Protein AF-A0A9W6N9P8-F1 (afdb_monomer_lite)

pLDDT: mean 76.77, std 20.24, range [24.56, 98.06]

Radius of gyration: 25.12 Å; chains: 1; bounding box: 72×53×69 Å

Structure (mmCIF, N/CA/C/O backbone):
data_AF-A0A9W6N9P8-F1
#
_entry.id   AF-A0A9W6N9P8-F1
#
loop_
_atom_site.group_PDB
_atom_site.id
_atom_site.type_symbol
_atom_site.label_atom_id
_atom_site.label_alt_id
_atom_site.label_comp_id
_atom_site.label_asym_id
_atom_site.label_entity_id
_atom_site.label_seq_id
_atom_site.pdbx_PDB_ins_code
_atom_site.Cartn_x
_atom_site.Cartn_y
_atom_site.Cartn_z
_atom_site.occupancy
_atom_site.B_iso_or_equiv
_atom_site.auth_seq_id
_atom_site.auth_comp_id
_atom_site.auth_asym_id
_atom_site.auth_atom_id
_atom_site.pdbx_PDB_model_num
ATOM 1 N N . MET A 1 1 ? 25.007 38.054 15.911 1.00 37.12 1 MET A N 1
ATOM 2 C CA . MET A 1 1 ? 24.023 37.048 15.449 1.00 37.12 1 MET A CA 1
ATOM 3 C C . MET A 1 1 ? 24.145 35.818 16.334 1.00 37.12 1 MET A C 1
ATOM 5 O O . MET A 1 1 ? 25.226 35.248 16.412 1.00 37.12 1 MET A O 1
ATOM 9 N N . ALA A 1 2 ? 23.094 35.474 17.078 1.00 28.28 2 ALA A N 1
ATOM 10 C CA . ALA A 1 2 ? 23.118 34.361 18.023 1.00 28.28 2 ALA A CA 1
ATOM 11 C C . ALA A 1 2 ? 23.222 33.021 17.275 1.00 28.28 2 ALA A C 1
ATOM 13 O O . ALA A 1 2 ? 22.352 32.692 16.468 1.00 28.28 2 ALA A O 1
ATOM 14 N N . LYS A 1 3 ? 24.282 32.248 17.550 1.00 31.19 3 LYS A N 1
ATOM 15 C CA . LYS A 1 3 ? 24.390 30.841 17.150 1.00 31.19 3 LYS A CA 1
ATOM 16 C C . LYS A 1 3 ? 23.271 30.077 17.853 1.00 31.19 3 LYS A C 1
ATOM 18 O O . LYS A 1 3 ? 23.340 29.831 19.053 1.00 31.19 3 LYS A O 1
ATOM 23 N N . ARG A 1 4 ? 22.213 29.750 17.116 1.00 29.80 4 ARG A N 1
ATOM 24 C CA . ARG A 1 4 ? 21.142 28.880 17.598 1.00 29.80 4 ARG A CA 1
ATOM 25 C C . ARG A 1 4 ? 21.715 27.463 17.635 1.00 29.80 4 ARG A C 1
ATOM 27 O O . ARG A 1 4 ? 21.816 26.816 16.600 1.00 29.80 4 ARG A O 1
ATOM 34 N N . THR A 1 5 ? 22.164 27.022 18.804 1.00 36.88 5 THR A N 1
ATOM 35 C CA . THR A 1 5 ? 22.543 25.632 19.067 1.00 36.88 5 THR A CA 1
ATOM 36 C C . THR A 1 5 ? 21.324 24.758 18.785 1.00 36.88 5 THR A C 1
ATOM 38 O O . THR A 1 5 ? 20.336 24.809 19.519 1.00 36.88 5 THR A O 1
ATOM 41 N N . GLN A 1 6 ? 21.351 24.017 17.678 1.00 37.22 6 GLN A N 1
ATOM 42 C CA . GLN A 1 6 ? 20.335 23.016 17.384 1.00 37.22 6 GLN A CA 1
ATOM 43 C C . GLN A 1 6 ? 20.529 21.875 18.392 1.00 37.22 6 GLN A C 1
ATOM 45 O O . GLN A 1 6 ? 21.579 21.240 18.446 1.00 37.22 6 GLN A O 1
ATOM 50 N N . ARG A 1 7 ? 19.562 21.726 19.301 1.00 42.34 7 ARG A N 1
ATOM 51 C CA . ARG A 1 7 ? 19.473 20.595 20.227 1.00 42.34 7 ARG A CA 1
ATOM 52 C C . ARG A 1 7 ? 18.593 19.552 19.548 1.00 42.34 7 ARG A C 1
ATOM 54 O O . ARG A 1 7 ? 17.512 19.911 19.081 1.00 42.34 7 ARG A O 1
ATOM 61 N N . GLY A 1 8 ? 19.034 18.292 19.551 1.00 45.84 8 GLY A N 1
ATOM 62 C CA . GLY A 1 8 ? 18.206 17.148 19.163 1.00 45.84 8 GLY A CA 1
ATOM 63 C C . GLY A 1 8 ? 16.866 17.110 19.921 1.00 45.84 8 GLY A C 1
ATOM 64 O O . GLY A 1 8 ? 16.648 17.911 20.841 1.00 45.84 8 GLY A O 1
ATOM 65 N N . PRO A 1 9 ? 15.935 16.210 19.545 1.00 50.03 9 PRO A N 1
ATOM 66 C CA . PRO A 1 9 ? 14.624 16.142 20.182 1.00 50.03 9 PRO A CA 1
ATOM 67 C C . PRO A 1 9 ? 14.783 16.082 21.702 1.00 50.03 9 PRO A C 1
ATOM 69 O O . PRO A 1 9 ? 15.556 15.281 22.221 1.00 50.03 9 PRO A O 1
ATOM 72 N N . HIS A 1 10 ? 14.056 16.951 22.412 1.00 58.38 10 HIS A N 1
ATOM 73 C CA . HIS A 1 10 ? 14.062 16.972 23.873 1.00 58.38 10 HIS A CA 1
ATOM 74 C C . HIS A 1 10 ? 13.820 15.540 24.395 1.00 58.38 10 HIS A C 1
ATOM 76 O O . HIS A 1 10 ? 12.934 14.878 23.847 1.00 58.38 10 HIS A O 1
ATOM 82 N N . PRO A 1 11 ? 14.516 15.054 25.440 1.00 61.84 11 PRO A N 1
ATOM 83 C CA . PRO A 1 11 ? 14.441 13.652 25.875 1.00 61.84 11 PRO A CA 1
ATOM 84 C C . PRO A 1 11 ? 13.004 13.130 26.049 1.00 61.84 11 PRO A C 1
ATOM 86 O O . PRO A 1 11 ? 12.669 12.036 25.607 1.00 61.84 11 PRO A O 1
ATOM 89 N N . GLY A 1 12 ? 12.097 13.965 26.573 1.00 68.44 12 GLY A N 1
ATOM 90 C CA . GLY A 1 12 ? 10.663 13.644 26.660 1.00 68.44 12 GLY A CA 1
ATOM 91 C C . GLY A 1 12 ? 9.945 13.444 25.310 1.00 68.44 12 GLY A C 1
ATOM 92 O O . GLY A 1 12 ? 9.063 12.598 25.203 1.00 68.44 12 GLY A O 1
ATOM 93 N N . GLN A 1 13 ? 10.326 14.175 24.257 1.00 67.19 13 GLN A N 1
ATOM 94 C CA . GLN A 1 13 ? 9.804 13.966 22.899 1.00 67.19 13 GLN A CA 1
ATOM 95 C C . GLN A 1 13 ? 10.379 12.699 22.253 1.00 67.19 13 GLN A C 1
ATOM 97 O O . GLN A 1 13 ? 9.660 12.018 21.520 1.00 67.19 13 GLN A O 1
ATOM 102 N N . ALA A 1 14 ? 11.649 12.379 22.524 1.00 67.81 14 ALA A N 1
ATOM 103 C CA . ALA A 1 14 ? 12.277 11.139 22.070 1.00 67.81 14 ALA A CA 1
ATOM 104 C C . ALA A 1 14 ? 11.636 9.912 22.744 1.00 67.81 14 ALA A C 1
ATOM 106 O O . ALA A 1 14 ? 11.284 8.957 22.058 1.00 67.81 14 ALA A O 1
ATOM 107 N N . ALA A 1 15 ? 11.365 9.977 24.050 1.00 72.56 15 ALA A N 1
ATOM 108 C CA . ALA A 1 15 ? 10.669 8.922 24.790 1.00 72.56 15 ALA A CA 1
ATOM 109 C C . ALA A 1 15 ? 9.228 8.696 24.298 1.00 72.56 15 ALA A C 1
ATOM 111 O O . ALA A 1 15 ? 8.788 7.556 24.138 1.00 72.56 15 ALA A O 1
ATOM 112 N N . GLU A 1 16 ? 8.487 9.768 24.006 1.00 77.25 16 GLU A N 1
ATOM 113 C CA . GLU A 1 16 ? 7.141 9.651 23.430 1.00 77.25 16 GLU A CA 1
ATOM 114 C C . GLU A 1 16 ? 7.173 9.039 22.024 1.00 77.25 16 GLU A C 1
ATOM 116 O O . GLU A 1 16 ? 6.390 8.144 21.706 1.00 77.25 16 GLU A O 1
ATOM 121 N N . MET A 1 17 ? 8.127 9.457 21.189 1.00 73.25 17 MET A N 1
ATOM 122 C CA . MET A 1 17 ? 8.351 8.827 19.889 1.00 73.25 17 MET A CA 1
ATOM 123 C C . MET A 1 17 ? 8.646 7.336 20.029 1.00 73.25 17 MET A C 1
ATOM 125 O O . MET A 1 17 ? 8.088 6.528 19.294 1.00 73.25 17 MET A O 1
ATOM 129 N N . GLN A 1 18 ? 9.521 6.976 20.963 1.00 81.25 18 GLN A N 1
ATOM 130 C CA . GLN A 1 18 ? 9.949 5.601 21.164 1.00 81.25 18 GLN A CA 1
ATOM 131 C C . GLN A 1 18 ? 8.769 4.712 21.554 1.00 81.25 18 GLN A C 1
ATOM 133 O O . GLN A 1 18 ? 8.604 3.615 21.021 1.00 81.25 18 GLN A O 1
ATOM 138 N N . ARG A 1 19 ? 7.882 5.219 22.415 1.00 82.75 19 ARG A N 1
ATOM 139 C CA . ARG A 1 19 ? 6.628 4.545 22.761 1.00 82.75 19 ARG A CA 1
ATOM 140 C C . ARG A 1 19 ? 5.775 4.271 21.522 1.00 82.75 19 ARG A C 1
ATOM 142 O O . ARG A 1 19 ? 5.376 3.126 21.315 1.00 82.75 19 ARG A O 1
ATOM 149 N N . GLN A 1 20 ? 5.571 5.286 20.679 1.00 77.25 20 GLN A N 1
ATOM 150 C CA . GLN A 1 20 ? 4.811 5.164 19.429 1.00 77.25 20 GLN A CA 1
ATOM 151 C C . GLN A 1 20 ? 5.457 4.164 18.460 1.00 77.25 20 GLN A C 1
ATOM 153 O O . GLN A 1 20 ? 4.761 3.337 17.875 1.00 77.25 20 GLN A O 1
ATOM 158 N N . VAL A 1 21 ? 6.788 4.189 18.321 1.00 77.62 21 VAL A N 1
ATOM 159 C CA . VAL A 1 21 ? 7.546 3.244 17.484 1.00 77.62 21 VAL A CA 1
ATOM 160 C C . VAL A 1 21 ? 7.371 1.811 17.982 1.00 77.62 21 VAL A C 1
ATOM 162 O O . VAL A 1 21 ? 7.040 0.931 17.190 1.00 77.62 21 VAL A O 1
ATOM 165 N N . ARG A 1 22 ? 7.520 1.565 19.288 1.00 85.62 22 ARG A N 1
ATOM 166 C CA . ARG A 1 22 ? 7.375 0.227 19.887 1.00 85.62 22 ARG A CA 1
ATOM 167 C C . ARG A 1 22 ? 5.949 -0.311 19.797 1.00 85.62 22 ARG A C 1
ATOM 169 O O . ARG A 1 22 ? 5.757 -1.506 19.575 1.00 85.62 22 ARG A O 1
ATOM 176 N N . GLU A 1 23 ? 4.948 0.539 19.993 1.00 82.88 23 GLU A N 1
ATOM 177 C CA . GLU A 1 23 ? 3.535 0.167 19.859 1.00 82.88 23 GLU A CA 1
ATOM 178 C C . GLU A 1 23 ? 3.172 -0.149 18.406 1.00 82.88 23 GLU A C 1
ATOM 180 O O . GLU A 1 23 ? 2.572 -1.188 18.111 1.00 82.88 23 GLU A O 1
ATOM 185 N N . PHE A 1 24 ? 3.614 0.695 17.476 1.00 79.50 24 PHE A N 1
ATOM 186 C CA . PHE A 1 24 ? 3.395 0.453 16.061 1.00 79.50 24 PHE A CA 1
ATOM 187 C C . PHE A 1 24 ? 4.127 -0.805 15.589 1.00 79.50 24 PHE A C 1
ATOM 189 O O . PHE A 1 24 ? 3.543 -1.624 14.888 1.00 79.50 24 PHE A O 1
ATOM 196 N N . ARG A 1 25 ? 5.360 -1.036 16.050 1.00 84.19 25 ARG A N 1
ATOM 197 C CA . ARG A 1 25 ? 6.105 -2.267 15.766 1.00 84.19 25 ARG A CA 1
ATOM 198 C C . ARG A 1 25 ? 5.368 -3.512 16.260 1.00 84.19 25 ARG A C 1
ATOM 200 O O . ARG A 1 25 ? 5.282 -4.485 15.520 1.00 84.19 25 ARG A O 1
ATOM 207 N N . ARG A 1 26 ? 4.774 -3.480 17.461 1.00 84.31 26 ARG A N 1
ATOM 208 C CA . ARG A 1 26 ? 3.906 -4.572 17.942 1.00 84.31 26 ARG A CA 1
ATOM 209 C C . ARG A 1 26 ? 2.743 -4.835 16.982 1.00 84.31 26 ARG A C 1
ATOM 211 O O . ARG A 1 26 ? 2.481 -5.992 16.666 1.00 84.31 26 ARG A O 1
ATOM 218 N N . SER A 1 27 ? 2.111 -3.778 16.472 1.00 80.94 27 SER A N 1
ATOM 219 C CA . SER A 1 27 ? 1.046 -3.893 15.462 1.00 80.94 27 SER A CA 1
ATOM 220 C C . SER A 1 27 ? 1.564 -4.504 14.154 1.00 80.94 27 SER A C 1
ATOM 222 O O . SER A 1 27 ? 0.934 -5.400 13.603 1.00 80.94 27 SER A O 1
ATOM 224 N N . VAL A 1 28 ? 2.748 -4.093 13.688 1.00 75.44 28 VAL A N 1
ATOM 225 C CA . VAL A 1 28 ? 3.386 -4.650 12.483 1.00 75.44 28 VAL A CA 1
ATOM 226 C C . VAL A 1 28 ? 3.693 -6.139 12.647 1.00 75.44 28 VAL A C 1
ATOM 228 O O . VAL A 1 28 ? 3.401 -6.907 11.733 1.00 75.44 28 VAL A O 1
ATOM 231 N N . CYS A 1 29 ? 4.207 -6.571 13.803 1.00 80.62 29 CYS A N 1
ATOM 232 C CA . CYS A 1 29 ? 4.428 -7.992 14.088 1.00 80.62 29 CYS A CA 1
ATOM 233 C C . CYS A 1 29 ? 3.115 -8.790 14.093 1.00 80.62 29 CYS A C 1
ATOM 235 O O . CYS A 1 29 ? 3.070 -9.900 13.569 1.00 80.62 29 CYS A O 1
ATOM 237 N N . GLN A 1 30 ? 2.035 -8.224 14.642 1.00 81.25 30 GLN A N 1
ATOM 238 C CA . GLN A 1 30 ? 0.710 -8.851 14.602 1.00 81.25 30 GLN A CA 1
ATOM 239 C C . GLN A 1 30 ? 0.177 -8.973 13.170 1.00 81.25 30 GLN A C 1
ATOM 241 O O . GLN A 1 30 ? -0.377 -10.011 12.821 1.00 81.25 30 GLN A O 1
ATOM 246 N N . TRP A 1 31 ? 0.368 -7.954 12.326 1.00 83.12 31 TRP A N 1
ATOM 247 C CA . TRP A 1 31 ? -0.008 -8.030 10.910 1.00 83.12 31 TRP A CA 1
ATOM 248 C C . TRP A 1 31 ? 0.826 -9.064 10.159 1.00 83.12 31 TRP A C 1
ATOM 250 O O . TRP A 1 31 ? 0.263 -9.845 9.401 1.00 83.12 31 TRP A O 1
ATOM 260 N N . ALA A 1 32 ? 2.139 -9.112 10.396 1.00 76.88 32 ALA A N 1
ATOM 261 C CA . ALA A 1 32 ? 3.024 -10.099 9.782 1.00 76.88 32 ALA A CA 1
ATOM 262 C C . ALA A 1 32 ? 2.586 -11.535 10.112 1.00 76.88 32 ALA A C 1
ATOM 264 O O . ALA A 1 32 ? 2.581 -12.388 9.232 1.00 76.88 32 ALA A O 1
ATOM 265 N N . ALA A 1 33 ? 2.148 -11.784 11.352 1.00 77.50 33 ALA A N 1
ATOM 266 C CA . ALA A 1 33 ? 1.657 -13.090 11.791 1.00 77.50 33 ALA A CA 1
ATOM 267 C C . ALA A 1 33 ? 0.332 -13.519 11.128 1.00 77.50 33 ALA A C 1
ATOM 269 O O . ALA A 1 33 ? 0.004 -14.702 11.128 1.00 77.50 33 ALA A O 1
ATOM 270 N N . GLN A 1 34 ? -0.436 -12.576 10.574 1.00 77.12 34 GLN A N 1
ATOM 271 C CA . GLN A 1 34 ? -1.722 -12.835 9.910 1.00 77.12 34 GLN A CA 1
ATOM 272 C C . GLN A 1 34 ? -1.590 -13.008 8.392 1.00 77.12 34 GLN A C 1
ATOM 274 O O . GLN A 1 34 ? -2.585 -13.251 7.710 1.00 77.12 34 GLN A O 1
ATOM 279 N N . VAL A 1 35 ? -0.383 -12.861 7.845 1.00 75.44 35 VAL A N 1
ATOM 280 C CA . VAL A 1 35 ? -0.132 -12.862 6.406 1.00 75.44 35 VAL A CA 1
ATOM 281 C C . VAL A 1 35 ? 0.796 -14.031 6.049 1.00 75.44 35 VAL A C 1
ATOM 283 O O . VAL A 1 35 ? 1.798 -14.234 6.734 1.00 75.44 35 VAL A O 1
ATOM 286 N N . PRO A 1 36 ? 0.528 -14.793 4.970 1.00 75.06 36 PRO A N 1
ATOM 287 C CA . PRO A 1 36 ? 1.410 -15.881 4.563 1.00 75.06 36 PRO A CA 1
ATOM 288 C C . PRO A 1 36 ? 2.833 -15.392 4.255 1.00 75.06 36 PRO A C 1
ATOM 290 O O . PRO A 1 36 ? 3.027 -14.380 3.568 1.00 75.06 36 PRO A O 1
ATOM 293 N N . ILE A 1 37 ? 3.825 -16.141 4.742 1.00 73.38 37 ILE A N 1
ATOM 294 C CA . ILE A 1 37 ? 5.251 -15.861 4.533 1.00 73.38 37 ILE A CA 1
ATOM 295 C C . ILE A 1 37 ? 5.558 -15.825 3.031 1.00 73.38 37 ILE A C 1
ATOM 297 O O . ILE A 1 37 ? 5.073 -16.651 2.261 1.00 73.38 37 ILE A O 1
ATOM 301 N N . GLY A 1 38 ? 6.367 -14.850 2.613 1.00 67.06 38 GLY A N 1
ATOM 302 C CA . GLY A 1 38 ? 6.801 -14.689 1.220 1.00 67.06 38 GLY A CA 1
ATOM 303 C C . GLY A 1 38 ? 5.834 -13.911 0.321 1.00 67.06 38 GLY A C 1
ATOM 304 O O . GLY A 1 38 ? 6.177 -13.604 -0.819 1.00 67.06 38 GLY A O 1
ATOM 305 N N . THR A 1 39 ? 4.655 -13.529 0.816 1.00 72.88 39 THR A N 1
ATOM 306 C CA . THR A 1 39 ? 3.756 -12.620 0.088 1.00 72.88 39 THR A CA 1
ATOM 307 C C . THR A 1 39 ? 4.295 -11.185 0.065 1.00 72.88 39 THR A C 1
ATOM 309 O O . THR A 1 39 ? 5.075 -10.767 0.924 1.00 72.88 39 THR A O 1
ATOM 312 N N . THR A 1 40 ? 3.814 -10.374 -0.882 1.00 74.31 40 THR A N 1
ATOM 313 C CA . THR A 1 40 ? 4.133 -8.937 -0.966 1.00 74.31 40 THR A CA 1
ATOM 314 C C . THR A 1 40 ? 3.817 -8.191 0.333 1.00 74.31 40 THR A C 1
ATOM 316 O O . THR A 1 40 ? 4.559 -7.292 0.731 1.00 74.31 40 THR A O 1
ATOM 319 N N . ALA A 1 41 ? 2.728 -8.566 1.009 1.00 73.06 41 ALA A N 1
ATOM 320 C CA . ALA A 1 41 ? 2.341 -7.981 2.286 1.00 73.06 41 ALA A CA 1
ATOM 321 C C . ALA A 1 41 ? 3.301 -8.387 3.418 1.00 73.06 41 ALA A C 1
ATOM 323 O O . ALA A 1 41 ? 3.732 -7.509 4.164 1.00 73.06 41 ALA A O 1
ATOM 324 N N . TYR A 1 42 ? 3.716 -9.660 3.489 1.00 73.31 42 TYR A N 1
ATOM 325 C CA . TYR A 1 42 ? 4.705 -10.121 4.471 1.00 73.31 42 TYR A CA 1
ATOM 326 C C . TYR A 1 42 ? 6.046 -9.402 4.302 1.00 73.31 42 TYR A C 1
ATOM 328 O O . TYR A 1 42 ? 6.561 -8.832 5.261 1.00 73.31 42 TYR A O 1
ATOM 336 N N . LEU A 1 43 ? 6.564 -9.332 3.069 1.00 71.25 43 LEU A N 1
ATOM 337 C CA . LEU A 1 43 ? 7.783 -8.574 2.761 1.00 71.25 43 LEU A CA 1
ATOM 338 C C . LEU A 1 43 ? 7.643 -7.104 3.169 1.00 71.25 43 LEU A C 1
ATOM 340 O O . LEU A 1 43 ? 8.588 -6.492 3.650 1.00 71.25 43 LEU A O 1
ATOM 344 N N . GLY A 1 44 ? 6.452 -6.525 2.997 1.00 71.19 44 GLY A N 1
ATOM 345 C CA . GLY A 1 44 ? 6.189 -5.164 3.439 1.00 71.19 44 GLY A CA 1
ATOM 346 C C . GLY A 1 44 ? 6.291 -4.982 4.953 1.00 71.19 44 GLY A C 1
ATOM 347 O O . GLY A 1 44 ? 6.893 -4.015 5.422 1.00 71.19 44 GLY A O 1
ATOM 348 N N . CYS A 1 45 ? 5.716 -5.913 5.713 1.00 75.94 45 CYS A N 1
ATOM 349 C CA . CYS A 1 45 ? 5.795 -5.921 7.169 1.00 75.94 45 CYS A CA 1
ATOM 350 C C . CYS A 1 45 ? 7.226 -6.135 7.672 1.00 75.94 45 CYS A C 1
ATOM 352 O O . CYS A 1 45 ? 7.630 -5.456 8.611 1.00 75.94 45 CYS A O 1
ATOM 354 N N . ASP A 1 46 ? 7.992 -7.026 7.047 1.00 72.44 46 ASP A N 1
ATOM 355 C CA . ASP A 1 46 ? 9.358 -7.348 7.466 1.00 72.44 46 ASP A CA 1
ATOM 356 C C . ASP A 1 46 ? 10.311 -6.151 7.305 1.00 72.44 46 ASP A C 1
ATOM 358 O O . ASP A 1 46 ? 10.955 -5.715 8.263 1.00 72.44 46 ASP A O 1
ATOM 362 N N . VAL A 1 47 ? 10.289 -5.512 6.130 1.00 69.56 47 VAL A N 1
ATOM 363 C CA . VAL A 1 47 ? 11.080 -4.299 5.850 1.00 69.56 47 VAL A CA 1
ATOM 364 C C . VAL A 1 47 ? 10.734 -3.171 6.816 1.00 69.56 47 VAL A C 1
ATOM 366 O O . VAL A 1 47 ? 11.614 -2.491 7.347 1.00 69.56 47 VAL A O 1
ATOM 369 N N . LEU A 1 48 ? 9.442 -2.979 7.083 1.00 75.44 48 LEU A N 1
ATOM 370 C CA . LEU A 1 48 ? 8.990 -1.974 8.033 1.00 75.44 48 LEU A CA 1
ATOM 371 C C . LEU A 1 48 ? 9.411 -2.307 9.469 1.00 75.44 48 LEU A C 1
ATOM 373 O O . LEU A 1 48 ? 9.823 -1.410 10.198 1.00 75.44 48 LEU A O 1
ATOM 377 N N . ASN A 1 49 ? 9.317 -3.570 9.887 1.00 78.75 49 ASN A N 1
ATOM 378 C CA . ASN A 1 49 ? 9.743 -4.004 11.215 1.00 78.75 49 ASN A CA 1
ATOM 379 C C . ASN A 1 49 ? 11.242 -3.747 11.423 1.00 78.75 49 ASN A C 1
ATOM 381 O O . ASN A 1 49 ? 11.626 -3.237 12.475 1.00 78.75 49 ASN A O 1
ATOM 385 N N . HIS A 1 50 ? 12.069 -4.008 10.409 1.00 68.31 50 HIS A N 1
ATOM 386 C CA . HIS A 1 50 ? 13.491 -3.676 10.441 1.00 68.31 50 HIS A CA 1
ATOM 387 C C . HIS A 1 50 ? 13.729 -2.159 10.556 1.00 68.31 50 HIS A C 1
ATOM 389 O O . HIS A 1 50 ? 14.495 -1.712 11.409 1.00 68.31 50 HIS A O 1
ATOM 395 N N . ALA A 1 51 ? 13.017 -1.338 9.776 1.00 68.81 51 ALA A N 1
ATOM 396 C CA . ALA A 1 51 ? 13.117 0.121 9.877 1.00 68.81 51 ALA A CA 1
ATOM 397 C C . ALA A 1 51 ? 12.702 0.652 11.266 1.00 68.81 51 ALA A C 1
ATOM 399 O O . ALA A 1 51 ? 13.341 1.554 11.807 1.00 68.81 51 ALA A O 1
ATOM 400 N N . LEU A 1 52 ? 11.654 0.079 11.866 1.00 75.25 52 LEU A N 1
ATOM 401 C CA . LEU A 1 52 ? 11.189 0.444 13.208 1.00 75.25 52 LEU A CA 1
ATOM 402 C C . LEU A 1 52 ? 12.164 0.009 14.306 1.00 75.25 52 LEU A C 1
ATOM 404 O O . LEU A 1 52 ? 12.309 0.722 15.294 1.00 75.25 52 LEU A O 1
ATOM 408 N N . LEU A 1 53 ? 12.829 -1.137 14.140 1.00 75.81 53 LEU A N 1
ATOM 409 C CA . LEU A 1 53 ? 13.892 -1.604 15.032 1.00 75.81 53 LEU A CA 1
ATOM 410 C C . LEU A 1 53 ? 15.062 -0.622 15.080 1.00 75.81 53 LEU A C 1
ATOM 412 O O . LEU A 1 53 ? 15.463 -0.206 16.164 1.00 75.81 53 LEU A O 1
ATOM 416 N N . LEU A 1 54 ? 15.550 -0.207 13.909 1.00 67.50 54 LEU A N 1
ATOM 417 C CA . LEU A 1 54 ? 16.616 0.789 13.805 1.00 67.50 54 LEU A CA 1
ATOM 418 C C . LEU A 1 54 ? 16.199 2.107 14.466 1.00 67.50 54 LEU A C 1
ATOM 420 O O . LEU A 1 54 ? 16.946 2.667 15.264 1.00 67.50 54 LEU A O 1
ATOM 424 N N . MET A 1 55 ? 14.970 2.561 14.212 1.00 71.31 55 MET A N 1
ATOM 425 C CA . MET A 1 55 ? 14.451 3.783 14.824 1.00 71.31 55 MET A CA 1
ATOM 426 C C . MET A 1 55 ? 14.356 3.681 16.357 1.00 71.31 55 MET A C 1
ATOM 428 O O . MET A 1 55 ? 14.673 4.642 17.054 1.00 71.31 55 MET A O 1
ATOM 432 N N . ASP A 1 56 ? 13.944 2.533 16.905 1.00 76.88 56 ASP A N 1
ATOM 433 C CA . ASP A 1 56 ? 13.885 2.300 18.356 1.00 76.88 56 ASP A CA 1
ATOM 434 C C . ASP A 1 56 ? 15.275 2.309 19.009 1.00 76.88 56 ASP A C 1
ATOM 436 O O . ASP A 1 56 ? 15.457 2.913 20.072 1.00 76.88 56 ASP A O 1
ATOM 440 N N . MET A 1 57 ? 16.266 1.692 18.356 1.00 71.12 57 MET A N 1
ATOM 441 C CA . MET A 1 57 ? 17.664 1.721 18.798 1.00 71.12 57 MET A CA 1
ATOM 442 C C . MET A 1 57 ? 18.205 3.151 18.834 1.00 71.12 57 MET A C 1
ATOM 444 O O . MET A 1 57 ? 18.770 3.580 19.838 1.00 71.12 57 MET A O 1
ATOM 448 N N . GLN A 1 58 ? 17.962 3.928 17.780 1.00 66.69 58 GLN A N 1
ATOM 449 C CA . GLN A 1 58 ? 18.429 5.310 17.705 1.00 66.69 58 GLN A CA 1
ATOM 450 C C . GLN A 1 58 ? 17.746 6.222 18.733 1.00 66.69 58 GLN A C 1
ATOM 452 O O . GLN A 1 58 ? 18.378 7.110 19.304 1.00 66.69 58 GLN A O 1
ATOM 457 N N . LEU A 1 59 ? 16.453 6.007 18.995 1.00 71.25 59 LEU A N 1
ATOM 458 C CA . LEU A 1 59 ? 15.740 6.732 20.046 1.00 71.25 59 LEU A CA 1
ATOM 459 C C . LEU A 1 59 ? 16.256 6.355 21.435 1.00 71.25 59 LEU A C 1
ATOM 461 O O . LEU A 1 59 ? 16.353 7.241 22.275 1.00 71.25 59 LEU A O 1
ATOM 465 N N . THR A 1 60 ? 16.640 5.093 21.655 1.00 76.50 60 THR A N 1
ATOM 466 C CA . THR A 1 60 ? 17.322 4.660 22.888 1.00 76.50 60 THR A CA 1
ATOM 467 C C . THR A 1 60 ? 18.613 5.454 23.081 1.00 76.50 60 THR A C 1
ATOM 469 O O . THR A 1 60 ? 18.753 6.148 24.082 1.00 76.50 60 THR A O 1
ATOM 472 N N . ALA A 1 61 ? 19.487 5.480 22.070 1.00 68.38 61 ALA A N 1
ATOM 473 C CA . ALA A 1 61 ? 20.740 6.236 22.127 1.00 68.38 61 ALA A CA 1
ATOM 474 C C . ALA A 1 61 ? 20.529 7.746 22.370 1.00 68.38 61 ALA A C 1
ATOM 476 O O . ALA A 1 61 ? 21.281 8.372 23.116 1.00 68.38 61 ALA A O 1
ATOM 477 N N . ALA A 1 62 ? 19.486 8.334 21.772 1.00 67.25 62 ALA A N 1
ATOM 478 C CA . ALA A 1 62 ? 19.141 9.743 21.959 1.00 67.25 62 ALA A CA 1
ATOM 479 C C . ALA A 1 62 ? 18.566 10.057 23.354 1.00 67.25 62 ALA A C 1
ATOM 481 O O . ALA A 1 62 ? 18.780 11.157 23.864 1.00 67.25 62 ALA A O 1
ATOM 482 N N . ILE A 1 63 ? 17.824 9.123 23.960 1.00 67.44 63 ILE A N 1
ATOM 483 C CA . ILE A 1 63 ? 17.287 9.249 25.325 1.00 67.44 63 ILE A CA 1
ATOM 484 C C . ILE A 1 63 ? 18.410 9.104 26.356 1.00 67.44 63 ILE A C 1
ATOM 486 O O . ILE A 1 63 ? 18.458 9.885 27.305 1.00 67.44 63 ILE A O 1
ATOM 490 N N . ASP A 1 64 ? 19.323 8.157 26.134 1.00 71.94 64 ASP A N 1
ATOM 491 C CA . ASP A 1 64 ? 20.403 7.817 27.066 1.00 71.94 64 ASP A CA 1
ATOM 492 C C . ASP A 1 64 ? 21.587 8.803 27.017 1.00 71.94 64 ASP A C 1
ATOM 494 O O . ASP A 1 64 ? 22.502 8.704 27.830 1.00 71.94 64 ASP A O 1
ATOM 498 N N . ALA A 1 65 ? 21.562 9.780 26.098 1.00 58.34 65 ALA A N 1
ATOM 499 C CA . ALA A 1 65 ? 22.551 10.852 25.960 1.00 58.34 65 ALA A CA 1
ATOM 500 C C . ALA A 1 65 ? 24.012 10.365 26.039 1.00 58.34 65 ALA A C 1
ATOM 502 O O . ALA A 1 65 ? 24.826 10.929 26.770 1.00 58.34 65 ALA A O 1
ATOM 503 N N . VAL A 1 66 ? 24.368 9.339 25.261 1.00 44.88 66 VAL A N 1
ATOM 504 C CA . VAL A 1 66 ? 25.778 8.977 25.058 1.00 44.88 66 VAL A CA 1
ATOM 505 C C . VAL A 1 66 ? 26.411 10.026 24.128 1.00 44.88 66 VAL A C 1
ATOM 507 O O . VAL A 1 66 ? 25.959 10.166 22.988 1.00 44.88 66 VAL A O 1
ATOM 510 N N . PRO A 1 67 ? 27.429 10.795 24.561 1.00 37.38 67 PRO A N 1
ATOM 511 C CA . PRO A 1 67 ? 28.112 11.731 23.682 1.00 37.38 67 PRO A CA 1
ATOM 512 C C . PRO A 1 67 ? 29.010 10.936 22.730 1.00 37.38 67 PRO A C 1
ATOM 514 O O . PRO A 1 67 ? 30.014 10.370 23.150 1.00 37.38 67 PRO A O 1
ATOM 517 N N . TYR A 1 68 ? 28.658 10.881 21.446 1.00 36.16 68 TYR A N 1
ATOM 518 C CA . TYR A 1 68 ? 29.577 10.402 20.415 1.00 36.16 68 TYR A CA 1
ATOM 519 C C . TYR A 1 68 ? 30.287 11.613 19.797 1.00 36.16 68 TYR A C 1
ATOM 521 O O . TYR A 1 68 ? 29.721 12.340 18.979 1.00 36.16 68 TYR A O 1
ATOM 529 N N . GLU A 1 69 ? 31.520 11.871 20.234 1.00 30.97 69 GLU A N 1
ATOM 530 C CA . GLU A 1 69 ? 32.438 12.784 19.552 1.00 30.97 69 GLU A CA 1
ATOM 531 C C . GLU A 1 69 ? 32.841 12.162 18.210 1.00 30.97 69 GLU A C 1
ATOM 533 O O . GLU A 1 69 ? 33.590 11.191 18.171 1.00 30.97 69 GLU A O 1
ATOM 538 N N . CYS A 1 70 ? 32.378 12.727 17.094 1.00 31.41 70 CYS A N 1
ATOM 539 C CA . CYS A 1 70 ? 32.964 12.446 15.786 1.00 31.41 70 CYS A CA 1
ATOM 540 C C . CYS A 1 70 ? 33.569 13.737 15.231 1.00 31.41 70 CYS A C 1
ATOM 542 O O . CYS A 1 70 ? 32.910 14.543 14.574 1.00 31.41 70 CYS A O 1
ATOM 544 N N . GLN A 1 71 ? 34.856 13.934 15.521 1.00 30.81 71 GLN A N 1
ATOM 545 C CA . GLN A 1 71 ? 35.712 14.804 14.728 1.00 30.81 71 GLN A CA 1
ATOM 546 C C . GLN A 1 71 ? 35.906 14.165 13.350 1.00 30.81 71 GLN A C 1
ATOM 548 O O . GLN A 1 71 ? 36.657 13.207 13.191 1.00 30.81 71 GLN A O 1
ATOM 553 N N . THR A 1 72 ? 35.259 14.713 12.327 1.00 27.83 72 THR A N 1
ATOM 554 C CA . THR A 1 72 ? 35.878 14.852 11.002 1.00 27.83 72 THR A CA 1
ATOM 555 C C . THR A 1 72 ? 35.163 15.969 10.259 1.00 27.83 72 THR A C 1
ATOM 557 O O . THR A 1 72 ? 34.004 15.866 9.868 1.00 27.83 72 THR A O 1
ATOM 560 N N . ALA A 1 73 ? 35.861 17.095 10.147 1.00 29.27 73 ALA A N 1
ATOM 561 C CA . ALA A 1 73 ? 35.399 18.279 9.455 1.00 29.27 73 ALA A CA 1
ATOM 562 C C . ALA A 1 73 ? 35.313 18.016 7.945 1.00 29.27 73 ALA A C 1
ATOM 564 O O . ALA A 1 73 ? 36.318 17.714 7.307 1.00 29.27 73 ALA A O 1
ATOM 565 N N . LEU A 1 74 ? 34.131 18.219 7.366 1.00 26.95 74 LEU A N 1
ATOM 566 C CA . LEU A 1 74 ? 33.974 18.575 5.959 1.00 26.95 74 LEU A CA 1
ATOM 567 C C . LEU A 1 74 ? 33.241 19.917 5.917 1.00 26.95 74 LEU A C 1
ATOM 569 O O . LEU A 1 74 ? 32.035 20.007 6.135 1.00 26.95 74 LEU A O 1
ATOM 573 N N . ASN A 1 75 ? 34.029 20.973 5.708 1.00 31.39 75 ASN A N 1
ATOM 574 C CA . ASN A 1 75 ? 33.565 22.332 5.457 1.00 31.39 75 ASN A CA 1
ATOM 575 C C . ASN A 1 75 ? 32.719 22.357 4.178 1.00 31.39 75 ASN A C 1
ATOM 577 O O . ASN A 1 75 ? 33.274 22.331 3.082 1.00 31.39 75 ASN A O 1
ATOM 581 N N . ILE A 1 76 ? 31.396 22.459 4.308 1.00 30.17 76 ILE A N 1
ATOM 582 C CA . ILE A 1 76 ? 30.500 22.864 3.219 1.00 30.17 76 ILE A CA 1
ATOM 583 C C . ILE A 1 76 ? 29.519 23.887 3.800 1.00 30.17 76 ILE A C 1
ATOM 585 O O . ILE A 1 76 ? 28.810 23.613 4.766 1.00 30.17 76 ILE A O 1
ATOM 589 N N . GLY A 1 77 ? 29.562 25.107 3.263 1.00 24.56 77 GLY A N 1
ATOM 590 C CA . GLY A 1 77 ? 28.732 26.231 3.691 1.00 24.56 77 GLY A CA 1
ATOM 591 C C . GLY A 1 77 ? 27.250 26.072 3.334 1.00 24.56 77 GLY A C 1
ATOM 592 O O . GLY A 1 77 ? 26.927 25.436 2.338 1.00 24.56 77 GLY A O 1
ATOM 593 N N . SER A 1 78 ? 26.412 26.677 4.194 1.00 30.94 78 SER A N 1
ATOM 594 C CA . SER A 1 78 ? 25.018 27.169 4.047 1.00 30.94 78 SER A CA 1
ATOM 595 C C . SER A 1 78 ? 24.179 26.604 2.886 1.00 30.94 78 SER A C 1
ATOM 597 O O . SER A 1 78 ? 24.554 26.751 1.732 1.00 30.94 78 SER A O 1
ATOM 599 N N . ASP A 1 79 ? 22.972 26.065 3.070 1.00 31.09 79 ASP A N 1
ATOM 600 C CA . ASP A 1 79 ? 21.853 26.575 3.870 1.00 31.09 79 ASP A CA 1
ATOM 601 C C . ASP A 1 79 ? 20.763 25.482 4.004 1.00 31.09 79 ASP A C 1
ATOM 603 O O . ASP A 1 79 ? 20.665 24.590 3.161 1.00 31.09 79 ASP A O 1
ATOM 607 N N . SER A 1 80 ? 19.871 25.625 4.991 1.00 31.50 80 SER A N 1
ATOM 608 C CA . SER A 1 80 ? 18.621 24.857 5.204 1.00 31.50 80 SER A CA 1
ATOM 609 C C . SER A 1 80 ? 18.668 23.499 5.947 1.00 31.50 80 SER A C 1
ATOM 611 O O . SER A 1 80 ? 19.641 22.755 5.944 1.00 31.50 80 SER A O 1
ATOM 613 N N . LEU A 1 81 ? 17.545 23.214 6.623 1.00 31.44 81 LEU A N 1
ATOM 614 C CA . LEU A 1 81 ? 17.187 22.164 7.605 1.00 31.44 81 LEU A CA 1
ATOM 615 C C . LEU A 1 81 ? 17.456 20.683 7.229 1.00 31.44 81 LEU A C 1
ATOM 617 O O . LEU A 1 81 ? 16.933 19.781 7.881 1.00 31.44 81 LEU A O 1
ATOM 621 N N . LEU A 1 82 ? 18.245 20.408 6.194 1.00 33.19 82 LEU A N 1
ATOM 622 C CA . LEU A 1 82 ? 18.540 19.066 5.687 1.00 33.19 82 LEU A CA 1
ATOM 623 C C . LEU A 1 82 ? 19.775 18.414 6.344 1.00 33.19 82 LEU A C 1
ATOM 625 O O . LEU A 1 82 ? 19.918 17.195 6.269 1.00 33.19 82 LEU A O 1
ATOM 629 N N . MET A 1 83 ? 20.621 19.181 7.047 1.00 29.50 83 MET A N 1
ATOM 630 C CA . MET A 1 83 ? 21.860 18.651 7.643 1.00 29.50 83 MET A CA 1
ATOM 631 C C . MET A 1 83 ? 21.680 17.811 8.921 1.00 29.50 83 MET A C 1
ATOM 633 O O . MET A 1 83 ? 22.468 16.897 9.157 1.00 29.50 83 MET A O 1
ATOM 637 N N . GLU A 1 84 ? 20.651 18.056 9.742 1.00 37.50 84 GLU A N 1
ATOM 638 C CA . GLU A 1 84 ? 20.456 17.251 10.966 1.00 37.50 84 GLU A CA 1
ATOM 639 C C . GLU A 1 84 ? 20.033 15.814 10.655 1.00 37.50 84 GLU A C 1
ATOM 641 O O . GLU A 1 84 ? 20.369 14.900 11.398 1.00 37.50 84 GLU A O 1
ATOM 646 N N . LEU A 1 85 ? 19.354 15.592 9.527 1.00 37.16 85 LEU A N 1
ATOM 647 C CA . LEU A 1 85 ? 19.046 14.251 9.040 1.00 37.16 85 LEU A CA 1
ATOM 648 C C . LEU A 1 85 ? 20.250 13.608 8.350 1.00 37.16 85 LEU A C 1
ATOM 650 O O . LEU A 1 85 ? 20.408 12.401 8.463 1.00 37.16 85 LEU A O 1
ATOM 654 N N . SER A 1 86 ? 21.113 14.370 7.671 1.00 34.69 86 SER A N 1
ATOM 655 C CA . SER A 1 86 ? 22.236 13.803 6.913 1.00 34.69 86 SER A CA 1
ATOM 656 C C . SER A 1 86 ? 23.361 13.269 7.804 1.00 34.69 86 SER A C 1
ATOM 658 O O . SER A 1 86 ? 23.929 12.231 7.486 1.00 34.69 86 SER A O 1
ATOM 660 N N . VAL A 1 87 ? 23.651 13.911 8.943 1.00 36.72 87 VAL A N 1
ATOM 661 C CA . VAL A 1 87 ? 24.621 13.396 9.935 1.00 36.72 87 VAL A CA 1
ATOM 662 C C . VAL A 1 87 ? 24.057 12.170 10.668 1.00 36.72 87 VAL A C 1
ATOM 664 O O . VAL A 1 87 ? 24.767 11.191 10.888 1.00 36.72 87 VAL A O 1
ATOM 667 N N . TRP A 1 88 ? 22.749 12.168 10.945 1.00 35.75 88 TRP A N 1
ATOM 668 C CA . TRP A 1 88 ? 22.026 11.021 11.507 1.00 35.75 88 TRP A CA 1
ATOM 669 C C . TRP A 1 88 ? 21.925 9.841 10.518 1.00 35.75 88 TRP A C 1
ATOM 671 O O . TRP A 1 88 ? 21.965 8.685 10.924 1.00 35.75 88 TRP A O 1
ATOM 681 N N . LEU A 1 89 ? 21.855 10.125 9.211 1.00 36.28 89 LEU A N 1
ATOM 682 C CA . LEU A 1 89 ? 21.877 9.158 8.104 1.00 36.28 89 LEU A CA 1
ATOM 683 C C . LEU A 1 89 ? 23.289 8.648 7.770 1.00 36.28 89 LEU A C 1
ATOM 685 O O . LEU A 1 89 ? 23.424 7.521 7.303 1.00 36.28 89 LEU A O 1
ATOM 689 N N . ALA A 1 90 ? 24.342 9.438 8.001 1.00 32.22 90 ALA A N 1
ATOM 690 C CA . ALA A 1 90 ? 25.727 9.009 7.787 1.00 32.22 90 ALA A CA 1
ATOM 691 C C . ALA A 1 90 ? 26.154 7.930 8.801 1.00 32.22 90 ALA A C 1
ATOM 693 O O . ALA A 1 90 ? 26.843 6.979 8.433 1.00 32.22 90 ALA A O 1
ATOM 694 N N . LEU A 1 91 ? 25.659 8.008 10.042 1.00 32.47 91 LEU A N 1
ATOM 695 C CA . LEU A 1 91 ? 25.860 6.971 11.066 1.00 32.47 91 LEU A CA 1
ATOM 696 C C . LEU A 1 91 ? 25.195 5.631 10.696 1.00 32.47 91 LEU A C 1
ATOM 698 O O . LEU A 1 91 ? 25.755 4.573 10.978 1.00 32.47 91 LEU A O 1
ATOM 702 N N . VAL A 1 92 ? 24.081 5.658 9.951 1.00 39.06 92 VAL A N 1
ATOM 703 C CA . VAL A 1 92 ? 23.423 4.446 9.416 1.00 39.06 92 VAL A CA 1
ATOM 704 C C . VAL A 1 92 ? 24.339 3.661 8.464 1.00 39.06 92 VAL A C 1
ATOM 706 O O . VAL A 1 92 ? 24.214 2.444 8.343 1.00 39.06 92 VAL A O 1
ATOM 709 N N . HIS A 1 93 ? 25.281 4.329 7.792 1.00 35.97 93 HIS A N 1
ATOM 710 C CA . HIS A 1 93 ? 26.211 3.664 6.876 1.00 35.97 93 HIS A CA 1
ATOM 711 C C . HIS A 1 93 ? 27.358 2.946 7.600 1.00 35.97 93 HIS A C 1
ATOM 713 O O . HIS A 1 93 ? 27.864 1.949 7.090 1.00 35.97 93 HIS A O 1
ATOM 719 N N . VAL A 1 94 ? 27.756 3.424 8.784 1.00 35.44 94 VAL A N 1
ATOM 720 C CA . VAL A 1 94 ? 28.893 2.869 9.536 1.00 35.44 94 VAL A CA 1
ATOM 721 C C . VAL A 1 94 ? 28.468 1.661 10.382 1.00 35.44 94 VAL A C 1
ATOM 723 O O . VAL A 1 94 ? 29.196 0.672 10.431 1.00 35.44 94 VAL A O 1
ATOM 726 N N . GLU A 1 95 ? 27.266 1.663 10.968 1.00 35.34 95 GLU A N 1
ATOM 727 C CA . GLU A 1 95 ? 26.802 0.551 11.820 1.00 35.34 95 GLU A CA 1
ATOM 728 C C . GLU A 1 95 ? 26.235 -0.655 11.050 1.00 35.34 95 GLU A C 1
ATOM 730 O O . GLU A 1 95 ? 26.268 -1.775 11.564 1.00 35.34 95 GLU A O 1
ATOM 735 N N . ASN A 1 96 ? 25.821 -0.487 9.786 1.00 39.25 96 ASN A N 1
ATOM 736 C CA . ASN A 1 96 ? 25.486 -1.622 8.911 1.00 39.25 96 ASN A CA 1
ATOM 737 C C . ASN A 1 96 ? 26.678 -2.584 8.704 1.00 39.25 96 ASN A C 1
ATOM 739 O O . ASN A 1 96 ? 26.463 -3.760 8.421 1.00 39.25 96 ASN A O 1
ATOM 743 N N . ASN A 1 97 ? 27.920 -2.117 8.893 1.00 35.84 97 ASN A N 1
ATOM 744 C CA . ASN A 1 97 ? 29.118 -2.964 8.864 1.00 35.84 97 ASN A CA 1
ATOM 745 C C . ASN A 1 97 ? 29.394 -3.690 10.195 1.00 35.84 97 ASN A C 1
ATOM 747 O O . ASN A 1 97 ? 30.147 -4.660 10.199 1.00 35.84 97 ASN A O 1
ATOM 751 N N . ALA A 1 98 ? 28.805 -3.259 11.316 1.00 34.22 98 ALA A N 1
ATOM 752 C CA . ALA A 1 98 ? 29.124 -3.790 12.644 1.00 34.22 98 ALA A CA 1
ATOM 753 C C . ALA A 1 98 ? 28.202 -4.940 13.103 1.00 34.22 98 ALA A C 1
ATOM 755 O O . ALA A 1 98 ? 28.582 -5.698 13.992 1.00 34.22 98 ALA A O 1
ATOM 756 N N . MET A 1 99 ? 27.015 -5.112 12.499 1.00 34.81 99 MET A N 1
ATOM 757 C CA . MET A 1 99 ? 25.990 -6.065 12.975 1.00 34.81 99 MET A CA 1
ATOM 758 C C . MET A 1 99 ? 25.628 -7.220 12.021 1.00 34.81 99 MET A C 1
ATOM 760 O O . MET A 1 99 ? 24.659 -7.935 12.268 1.00 34.81 99 MET A O 1
ATOM 764 N N . GLY A 1 100 ? 26.405 -7.466 10.962 1.00 32.38 100 GLY A N 1
ATOM 765 C CA . GLY A 1 100 ? 26.392 -8.752 10.240 1.00 32.38 100 GLY A CA 1
ATOM 766 C C . GLY A 1 100 ? 25.087 -9.170 9.538 1.00 32.38 100 GLY A C 1
ATOM 767 O O . GLY A 1 100 ? 25.025 -10.277 9.008 1.00 32.38 100 GLY A O 1
ATOM 768 N N . GLN A 1 101 ? 24.056 -8.324 9.478 1.00 43.62 101 GLN A N 1
ATOM 769 C CA . GLN A 1 101 ? 22.851 -8.562 8.677 1.00 43.62 101 GLN A CA 1
ATOM 770 C C . GLN A 1 101 ? 22.831 -7.604 7.488 1.00 43.62 101 GLN A C 1
ATOM 772 O O . GLN A 1 101 ? 22.177 -6.564 7.500 1.00 43.62 101 GLN A O 1
ATOM 777 N N . HIS A 1 102 ? 23.568 -7.961 6.435 1.00 43.84 102 HIS A N 1
ATOM 778 C CA . HIS A 1 102 ? 23.403 -7.327 5.132 1.00 43.84 102 HIS A CA 1
ATOM 779 C C . HIS A 1 102 ? 22.032 -7.709 4.576 1.00 43.84 102 HIS A C 1
ATOM 781 O O . HIS A 1 102 ? 21.889 -8.761 3.956 1.00 43.84 102 HIS A O 1
ATOM 787 N N . LEU A 1 103 ? 21.033 -6.851 4.779 1.00 49.47 103 LEU A N 1
ATOM 788 C CA . LEU A 1 103 ? 19.771 -6.921 4.050 1.00 49.47 103 LEU A CA 1
ATOM 789 C C . LEU A 1 103 ? 20.103 -6.806 2.560 1.00 49.47 103 LEU A C 1
ATOM 791 O O . LEU A 1 103 ? 20.498 -5.739 2.074 1.00 49.47 103 LEU A O 1
ATOM 795 N N . ARG A 1 104 ? 20.046 -7.923 1.830 1.00 55.00 104 ARG A N 1
ATOM 796 C CA . ARG A 1 104 ? 20.430 -7.911 0.419 1.00 55.00 104 ARG A CA 1
ATOM 797 C C . ARG A 1 104 ? 19.334 -7.193 -0.347 1.00 55.00 104 ARG A C 1
ATOM 799 O O . ARG A 1 104 ? 18.160 -7.523 -0.221 1.00 55.00 104 ARG A O 1
ATOM 806 N N . VAL A 1 105 ? 19.699 -6.250 -1.214 1.00 57.91 105 VAL A N 1
ATOM 807 C CA . VAL A 1 105 ? 18.713 -5.532 -2.044 1.00 57.91 105 VAL A CA 1
ATOM 808 C C . VAL A 1 105 ? 17.850 -6.500 -2.870 1.00 57.91 105 VAL A C 1
ATOM 810 O O . VAL A 1 105 ? 16.686 -6.217 -3.130 1.00 57.91 105 VAL A O 1
ATOM 813 N N . SER A 1 106 ? 18.374 -7.681 -3.213 1.00 56.12 106 SER A N 1
ATOM 814 C CA . SER A 1 106 ? 17.619 -8.762 -3.856 1.00 56.12 106 SER A CA 1
ATOM 815 C C . SER A 1 106 ? 16.477 -9.332 -3.005 1.00 56.12 106 SER A C 1
ATOM 817 O O . SER A 1 106 ? 15.462 -9.722 -3.566 1.00 56.12 106 SER A O 1
ATOM 819 N N . GLU A 1 107 ? 16.611 -9.365 -1.678 1.00 56.66 107 GLU A N 1
ATOM 820 C CA . GLU A 1 107 ? 15.569 -9.832 -0.741 1.00 56.66 107 GLU A CA 1
ATOM 821 C C . GLU A 1 107 ? 14.451 -8.793 -0.582 1.00 56.66 107 GLU A C 1
ATOM 823 O O . GLU A 1 107 ? 13.316 -9.114 -0.239 1.00 56.66 107 GLU A O 1
ATOM 828 N N . LEU A 1 108 ? 14.755 -7.535 -0.904 1.00 66.25 108 LEU A N 1
ATOM 829 C CA . LEU A 1 108 ? 13.809 -6.429 -0.875 1.00 66.25 108 LEU A CA 1
ATOM 830 C C . LEU A 1 108 ? 12.986 -6.317 -2.149 1.00 66.25 108 LEU A C 1
ATOM 832 O O . LEU A 1 108 ? 12.035 -5.541 -2.168 1.00 66.25 108 LEU A O 1
ATOM 836 N N . VAL A 1 109 ? 13.321 -7.016 -3.227 1.00 74.81 109 VAL A N 1
ATOM 837 C CA . VAL A 1 109 ? 12.649 -6.819 -4.514 1.00 74.81 109 VAL A CA 1
ATOM 838 C C . VAL A 1 109 ? 11.395 -7.689 -4.572 1.00 74.81 109 VAL A C 1
ATOM 840 O O . VAL A 1 109 ? 11.486 -8.895 -4.352 1.00 74.81 109 VAL A O 1
ATOM 843 N N . PRO A 1 110 ? 10.210 -7.117 -4.865 1.00 74.94 110 PRO A N 1
ATOM 844 C CA . PRO A 1 110 ? 9.000 -7.915 -5.010 1.00 74.94 110 PRO A CA 1
ATOM 845 C C . PRO A 1 110 ? 9.162 -8.991 -6.088 1.00 74.94 110 PRO A C 1
ATOM 847 O O . PRO A 1 110 ? 9.810 -8.766 -7.115 1.00 74.94 110 PRO A O 1
ATOM 850 N N . GLY A 1 111 ? 8.517 -10.140 -5.879 1.00 78.56 111 GLY A N 1
ATOM 851 C CA . GLY A 1 111 ? 8.491 -11.219 -6.863 1.00 78.56 111 GLY A CA 1
ATOM 852 C C . GLY A 1 111 ? 8.066 -10.723 -8.250 1.00 78.56 111 GLY A C 1
ATOM 853 O O . GLY A 1 111 ? 7.221 -9.838 -8.389 1.00 78.56 111 GLY A O 1
ATOM 854 N N . GLY A 1 112 ? 8.680 -11.283 -9.294 1.00 86.25 112 GLY A N 1
ATOM 855 C CA . GLY A 1 112 ? 8.414 -10.893 -10.683 1.00 86.25 112 GLY A CA 1
ATOM 856 C C . GLY A 1 112 ? 9.316 -9.783 -11.234 1.00 86.25 112 GLY A C 1
ATOM 857 O O . GLY A 1 112 ? 9.191 -9.443 -12.414 1.00 86.25 112 GLY A O 1
ATOM 858 N N . PHE A 1 113 ? 10.251 -9.257 -10.437 1.00 90.38 113 PHE A N 1
ATOM 859 C CA . PHE A 1 113 ? 11.240 -8.270 -10.875 1.00 90.38 113 PHE A CA 1
ATOM 860 C C . PHE A 1 113 ? 12.679 -8.770 -10.735 1.00 90.38 113 PHE A C 1
ATOM 862 O O . PHE A 1 113 ? 12.995 -9.595 -9.884 1.00 90.38 113 PHE A O 1
ATOM 869 N N . ILE A 1 114 ? 13.554 -8.242 -11.589 1.00 89.12 114 ILE A N 1
ATOM 870 C CA . ILE A 1 114 ? 15.007 -8.404 -11.531 1.00 89.12 114 ILE A CA 1
ATOM 871 C C . ILE A 1 114 ? 15.615 -7.015 -11.357 1.00 89.12 114 ILE A C 1
ATOM 873 O O . ILE A 1 114 ? 15.186 -6.062 -12.015 1.00 89.12 114 ILE A O 1
ATOM 877 N N . VAL A 1 115 ? 16.606 -6.916 -10.473 1.00 89.81 115 VAL A N 1
ATOM 878 C CA . VAL A 1 115 ? 17.399 -5.702 -10.273 1.00 89.81 115 VAL A CA 1
ATOM 879 C C . VAL A 1 115 ? 18.423 -5.589 -11.391 1.00 89.81 115 VAL A C 1
ATOM 881 O O . VAL A 1 115 ? 19.248 -6.481 -11.563 1.00 89.81 115 VAL A O 1
ATOM 884 N N . ASP A 1 116 ? 18.364 -4.488 -12.133 1.00 87.69 116 ASP A N 1
ATOM 885 C CA . ASP A 1 116 ? 19.380 -4.150 -13.132 1.00 87.69 116 ASP A CA 1
ATOM 886 C C . ASP A 1 116 ? 20.509 -3.316 -12.505 1.00 87.69 116 ASP A C 1
ATOM 888 O O . ASP A 1 116 ? 21.673 -3.495 -12.842 1.00 87.69 116 ASP A O 1
ATOM 892 N N . GLU A 1 117 ? 20.164 -2.376 -11.620 1.00 86.25 117 GLU A N 1
ATOM 893 C CA . GLU A 1 117 ? 21.097 -1.393 -11.060 1.00 86.25 117 GLU A CA 1
ATOM 894 C C . GLU A 1 117 ? 20.565 -0.871 -9.721 1.00 86.25 117 GLU A C 1
ATOM 896 O O . GLU A 1 117 ? 19.358 -0.665 -9.558 1.00 86.25 117 GLU A O 1
ATOM 901 N N . VAL A 1 118 ? 21.473 -0.609 -8.784 1.00 86.06 118 VAL A N 1
ATOM 902 C CA . VAL A 1 118 ? 21.198 0.118 -7.542 1.00 86.06 118 VAL A CA 1
ATOM 903 C C . VAL A 1 118 ? 22.143 1.304 -7.495 1.00 86.06 118 VAL A C 1
ATOM 905 O O . VAL A 1 118 ? 23.347 1.139 -7.672 1.00 86.06 118 VAL A O 1
ATOM 908 N N . ALA A 1 119 ? 21.596 2.490 -7.263 1.00 82.19 119 ALA A N 1
ATOM 909 C CA . ALA A 1 119 ? 22.362 3.719 -7.183 1.00 82.19 119 ALA A CA 1
ATOM 910 C C . ALA A 1 119 ? 21.983 4.514 -5.937 1.00 82.19 119 ALA A C 1
ATOM 912 O O . ALA A 1 119 ? 20.808 4.624 -5.572 1.00 82.19 119 ALA A O 1
ATOM 913 N N . ASP A 1 120 ? 22.998 5.105 -5.325 1.00 78.00 120 ASP A N 1
ATOM 914 C CA . ASP A 1 120 ? 22.832 6.113 -4.296 1.00 78.00 120 ASP A CA 1
ATOM 915 C C . ASP A 1 120 ? 22.549 7.467 -4.968 1.00 78.00 120 ASP A C 1
ATOM 917 O O . ASP A 1 120 ? 23.300 7.897 -5.845 1.00 78.00 120 ASP A O 1
ATOM 921 N N . ALA A 1 121 ? 21.432 8.107 -4.624 1.00 77.38 121 ALA A N 1
ATOM 922 C CA . ALA A 1 121 ? 21.084 9.436 -5.101 1.00 77.38 121 ALA A CA 1
ATOM 923 C C . ALA A 1 121 ? 20.791 10.373 -3.923 1.00 77.38 121 ALA A C 1
ATOM 925 O O . ALA A 1 121 ? 20.391 9.952 -2.835 1.00 77.38 121 ALA A O 1
ATOM 926 N N . GLU A 1 122 ? 20.903 11.677 -4.173 1.00 75.94 122 GLU A N 1
ATOM 927 C CA . GLU A 1 122 ? 20.654 12.721 -3.169 1.00 75.94 122 GLU A CA 1
ATOM 928 C C . GLU A 1 122 ? 19.245 12.623 -2.552 1.00 75.94 122 GLU A C 1
ATOM 930 O O . GLU A 1 122 ? 19.049 12.829 -1.358 1.00 75.94 122 GLU A O 1
ATOM 935 N N . SER A 1 123 ? 18.256 12.212 -3.352 1.00 79.12 123 SER A N 1
ATOM 936 C CA . SER A 1 123 ? 16.858 12.048 -2.926 1.00 79.12 123 SER A CA 1
ATOM 937 C C . SER A 1 123 ? 16.520 10.676 -2.318 1.00 79.12 123 SER A C 1
ATOM 939 O O . SER A 1 123 ? 15.353 10.426 -1.994 1.00 79.12 123 SER A O 1
ATOM 941 N N . GLY A 1 124 ? 17.506 9.783 -2.172 1.00 82.69 124 GLY A N 1
ATOM 942 C CA . GLY A 1 124 ? 17.336 8.432 -1.636 1.00 82.69 124 GLY A CA 1
ATOM 943 C C . GLY A 1 124 ? 17.971 7.338 -2.498 1.00 82.69 124 GLY A C 1
ATOM 944 O O . GLY A 1 124 ? 18.730 7.597 -3.425 1.00 82.69 124 GLY A O 1
ATOM 945 N N . ILE A 1 125 ? 17.645 6.086 -2.193 1.00 85.44 125 ILE A N 1
ATOM 946 C CA . ILE A 1 125 ? 18.157 4.920 -2.917 1.00 85.44 125 ILE A CA 1
ATOM 947 C C . ILE A 1 125 ? 17.312 4.713 -4.175 1.00 85.44 125 ILE A C 1
ATOM 949 O O . ILE A 1 125 ? 16.085 4.602 -4.110 1.00 85.44 125 ILE A O 1
ATOM 953 N N . ARG A 1 126 ? 17.967 4.643 -5.333 1.00 88.88 126 ARG A N 1
ATOM 954 C CA . ARG A 1 126 ? 17.337 4.401 -6.633 1.00 88.88 126 ARG A CA 1
ATOM 955 C C . ARG A 1 126 ? 17.593 2.962 -7.059 1.00 88.88 126 ARG A C 1
ATOM 957 O O . ARG A 1 126 ? 18.742 2.551 -7.172 1.00 88.88 126 ARG A O 1
ATOM 964 N N . ILE A 1 127 ? 16.530 2.209 -7.330 1.00 89.62 127 ILE A N 1
ATOM 965 C CA . ILE A 1 127 ? 16.629 0.808 -7.761 1.00 89.62 127 ILE A CA 1
ATOM 966 C C . ILE A 1 127 ? 15.988 0.673 -9.139 1.00 89.62 127 ILE A C 1
ATOM 968 O O . ILE A 1 127 ? 14.782 0.862 -9.300 1.00 89.62 127 ILE A O 1
ATOM 972 N N . CYS A 1 128 ? 16.793 0.347 -10.145 1.00 91.69 128 CYS A N 1
ATOM 973 C CA . CYS A 1 128 ? 16.320 0.060 -11.491 1.00 91.69 128 CYS A CA 1
ATOM 974 C C . CYS A 1 128 ? 15.867 -1.397 -11.571 1.00 91.69 128 CYS A C 1
ATOM 976 O O . CYS A 1 128 ? 16.635 -2.319 -11.292 1.00 91.69 128 CYS A O 1
ATOM 978 N N . LEU A 1 129 ? 14.621 -1.597 -11.985 1.00 93.19 129 LEU A N 1
ATOM 979 C CA . LEU A 1 129 ? 13.984 -2.902 -12.073 1.00 93.19 129 LEU A CA 1
ATOM 980 C C . LEU A 1 129 ? 13.504 -3.175 -13.493 1.00 93.19 129 LEU A C 1
ATOM 982 O O . LEU A 1 129 ? 13.030 -2.279 -14.198 1.00 93.19 129 LEU A O 1
ATOM 986 N N . ARG A 1 130 ? 13.503 -4.447 -13.870 1.00 93.69 130 ARG A N 1
ATOM 987 C CA . ARG A 1 130 ? 12.777 -4.954 -15.038 1.00 93.69 130 ARG A CA 1
ATOM 988 C C . ARG A 1 130 ? 11.962 -6.178 -14.659 1.00 93.69 130 ARG A C 1
ATOM 990 O O . ARG A 1 130 ? 12.257 -6.839 -13.668 1.00 93.69 130 ARG A O 1
ATOM 997 N N . ALA A 1 131 ? 10.951 -6.497 -15.456 1.00 93.62 131 ALA A N 1
ATOM 998 C CA . ALA A 1 131 ? 10.208 -7.736 -15.276 1.00 93.62 131 ALA A CA 1
ATOM 999 C C . ALA A 1 131 ? 11.117 -8.958 -15.480 1.00 93.62 131 ALA A C 1
ATOM 1001 O O . ALA A 1 131 ? 11.968 -8.968 -16.379 1.00 93.62 131 ALA A O 1
ATOM 1002 N N . SER A 1 132 ? 10.912 -9.997 -14.671 1.00 91.75 132 SER A N 1
ATOM 1003 C CA . SER A 1 132 ? 11.577 -11.291 -14.847 1.00 91.75 132 SER A CA 1
ATOM 1004 C C . SER A 1 132 ? 10.994 -12.071 -16.027 1.00 91.75 132 SER A C 1
ATOM 1006 O O . SER A 1 132 ? 11.727 -12.690 -16.795 1.00 91.75 132 SER A O 1
ATOM 1008 N N . SER A 1 133 ? 9.674 -12.001 -16.208 1.00 93.25 133 SER A N 1
ATOM 1009 C CA . SER A 1 133 ? 8.970 -12.624 -17.328 1.00 93.25 133 SER A CA 1
ATOM 1010 C C . SER A 1 133 ? 9.331 -11.944 -18.647 1.00 93.25 133 SER A C 1
ATOM 1012 O O . SER A 1 133 ? 9.323 -10.723 -18.738 1.00 93.25 133 SER A O 1
ATOM 1014 N N . ALA A 1 134 ? 9.555 -12.705 -19.719 1.00 93.50 134 ALA A N 1
ATOM 1015 C CA . ALA A 1 134 ? 9.688 -12.146 -21.069 1.00 93.50 134 ALA A CA 1
ATOM 1016 C C . ALA A 1 134 ? 8.331 -11.807 -21.725 1.00 93.50 134 ALA A C 1
ATOM 1018 O O . ALA A 1 134 ? 8.299 -11.090 -22.723 1.00 93.50 134 ALA A O 1
ATOM 1019 N N . ARG A 1 135 ? 7.227 -12.295 -21.150 1.00 95.19 135 ARG A N 1
ATOM 1020 C CA . ARG A 1 135 ? 5.865 -12.260 -21.701 1.00 95.19 135 ARG A CA 1
ATOM 1021 C C . ARG A 1 135 ? 4.906 -11.434 -20.843 1.00 95.19 135 ARG A C 1
ATOM 1023 O O . ARG A 1 135 ? 5.108 -11.319 -19.633 1.00 95.19 135 ARG A O 1
ATOM 1030 N N . SER A 1 136 ? 3.833 -10.933 -21.451 1.00 94.94 136 SER A N 1
ATOM 1031 C CA . SER A 1 136 ? 2.706 -10.302 -20.751 1.00 94.94 136 SER A CA 1
ATOM 1032 C C . SER A 1 136 ? 1.383 -10.638 -21.449 1.00 94.94 136 SER A C 1
ATOM 1034 O O . SER A 1 136 ? 1.362 -10.867 -22.659 1.00 94.94 136 SER A O 1
ATOM 1036 N N . CYS A 1 137 ? 0.284 -10.690 -20.697 1.00 95.19 137 CYS A N 1
ATOM 1037 C CA . CYS A 1 137 ? -1.047 -10.988 -21.229 1.00 95.19 137 CYS A CA 1
ATOM 1038 C C . CYS A 1 137 ? -1.764 -9.697 -21.631 1.00 95.19 137 CYS A C 1
ATOM 1040 O O . CYS A 1 137 ? -1.774 -8.725 -20.872 1.00 95.19 137 CYS A O 1
ATOM 1042 N N . CYS A 1 138 ? -2.404 -9.688 -22.802 1.00 94.88 138 CYS A N 1
ATOM 1043 C CA . CYS A 1 138 ? -3.226 -8.559 -23.215 1.00 94.88 138 CYS A CA 1
ATOM 1044 C C . CYS A 1 138 ? -4.441 -8.431 -22.279 1.00 94.88 138 CYS A C 1
ATOM 1046 O O . CYS A 1 138 ? -5.224 -9.373 -22.184 1.00 94.88 138 CYS A O 1
ATOM 1048 N N . PRO A 1 139 ? -4.683 -7.269 -21.645 1.00 92.50 139 PRO A N 1
ATOM 1049 C CA . PRO A 1 139 ? -5.817 -7.097 -20.736 1.00 92.50 139 PRO A CA 1
ATOM 1050 C C . PRO A 1 139 ? -7.175 -7.072 -21.456 1.00 92.50 139 PRO A C 1
ATOM 1052 O O . PRO A 1 139 ? -8.206 -7.097 -20.799 1.00 92.50 139 PRO A O 1
ATOM 1055 N N . GLY A 1 140 ? -7.188 -6.963 -22.791 1.00 93.25 140 GLY A N 1
ATOM 1056 C CA . GLY A 1 140 ? -8.419 -6.961 -23.583 1.00 93.25 140 GLY A CA 1
ATOM 1057 C C . GLY A 1 140 ? -8.916 -8.363 -23.936 1.00 93.25 140 GLY A C 1
ATOM 1058 O O . GLY A 1 140 ? -10.093 -8.646 -23.774 1.00 93.25 140 GLY A O 1
ATOM 1059 N N . CYS A 1 141 ? -8.030 -9.231 -24.433 1.00 95.00 141 CYS A N 1
ATOM 1060 C CA . CYS A 1 141 ? -8.396 -10.565 -24.935 1.00 95.00 141 CYS A CA 1
ATOM 1061 C C . CYS A 1 141 ? -7.663 -11.725 -24.244 1.00 95.00 141 CYS A C 1
ATOM 1063 O O . CYS A 1 141 ? -7.843 -12.872 -24.635 1.00 95.00 141 CYS A O 1
ATOM 1065 N N . GLY A 1 142 ? -6.785 -11.451 -23.276 1.00 94.44 142 GLY A N 1
ATOM 1066 C CA . GLY A 1 142 ? -6.004 -12.464 -22.560 1.00 94.44 142 GLY A CA 1
ATOM 1067 C C . GLY A 1 142 ? -4.814 -13.045 -23.333 1.00 94.44 142 GLY A C 1
ATOM 1068 O O . GLY A 1 142 ? -3.972 -13.700 -22.724 1.00 94.44 142 GLY A O 1
ATOM 1069 N N . THR A 1 143 ? -4.689 -12.786 -24.641 1.00 95.75 143 THR A N 1
ATOM 1070 C CA . THR A 1 143 ? -3.602 -13.328 -25.473 1.00 95.75 143 THR A CA 1
ATOM 1071 C C . THR A 1 143 ? -2.231 -12.952 -24.912 1.00 95.75 143 THR A C 1
ATOM 1073 O O . THR A 1 143 ? -1.935 -11.776 -24.685 1.00 95.75 143 THR A O 1
ATOM 1076 N N . ILE A 1 144 ? -1.390 -13.962 -24.699 1.00 96.31 144 ILE A N 1
ATOM 1077 C CA . ILE A 1 144 ? -0.008 -13.795 -24.253 1.00 96.31 144 ILE A CA 1
ATOM 1078 C C . ILE A 1 144 ? 0.823 -13.282 -25.426 1.00 96.31 144 ILE A C 1
ATOM 1080 O O . ILE A 1 144 ? 0.768 -13.848 -26.512 1.00 96.31 144 ILE A O 1
ATOM 1084 N N . SER A 1 145 ? 1.626 -12.247 -25.191 1.00 96.50 145 SER A N 1
ATOM 1085 C CA . SER A 1 145 ? 2.569 -11.721 -26.176 1.00 96.50 145 SER A CA 1
ATOM 1086 C C . SER A 1 145 ? 3.978 -11.618 -25.603 1.00 96.50 145 SER A C 1
ATOM 1088 O O . SER A 1 145 ? 4.182 -11.299 -24.427 1.00 96.50 145 SER A O 1
ATOM 1090 N N . THR A 1 146 ? 4.959 -11.870 -26.465 1.00 96.44 146 THR A N 1
ATOM 1091 C CA . THR A 1 146 ? 6.391 -11.609 -26.250 1.00 96.44 146 THR A CA 1
ATOM 1092 C C . THR A 1 146 ? 6.906 -10.476 -27.143 1.00 96.44 146 THR A C 1
ATOM 1094 O O . THR A 1 146 ? 8.032 -10.008 -26.967 1.00 96.44 146 THR A O 1
ATOM 1097 N N . ARG A 1 147 ? 6.087 -9.991 -28.088 1.00 96.69 147 ARG A N 1
ATOM 1098 C CA . ARG A 1 147 ? 6.468 -8.974 -29.071 1.00 96.69 147 ARG A CA 1
ATOM 1099 C C . ARG A 1 147 ? 6.435 -7.581 -28.465 1.00 96.69 147 ARG A C 1
ATOM 1101 O O . ARG A 1 147 ? 5.381 -6.959 -28.343 1.00 96.69 147 ARG A O 1
ATOM 1108 N N . VAL A 1 148 ? 7.606 -7.065 -28.116 1.00 97.62 148 VAL A N 1
ATOM 1109 C CA . VAL A 1 148 ? 7.760 -5.718 -27.559 1.00 97.62 148 VAL A CA 1
ATOM 1110 C C . VAL A 1 148 ? 7.648 -4.667 -28.666 1.00 97.62 148 VAL A C 1
ATOM 1112 O O . VAL A 1 148 ? 8.421 -4.685 -29.615 1.00 97.62 148 VAL A O 1
ATOM 1115 N N . HIS A 1 149 ? 6.715 -3.730 -28.507 1.00 97.69 149 HIS A N 1
ATOM 1116 C CA . HIS A 1 149 ? 6.579 -2.532 -29.339 1.00 97.69 149 HIS A CA 1
ATOM 1117 C C . HIS A 1 149 ? 7.535 -1.423 -28.883 1.00 97.69 149 HIS A C 1
ATOM 1119 O O . HIS A 1 149 ? 8.270 -0.843 -29.672 1.00 97.69 149 HIS A O 1
ATOM 1125 N N . SER A 1 150 ? 7.525 -1.109 -27.584 1.00 97.81 150 SER A N 1
ATOM 1126 C CA . SER A 1 150 ? 8.338 -0.028 -27.019 1.00 97.81 150 SER A CA 1
ATOM 1127 C C . SER A 1 150 ? 8.663 -0.291 -25.551 1.00 97.81 150 SER A C 1
ATOM 1129 O O . SER A 1 150 ? 8.014 -1.104 -24.895 1.00 97.81 150 SER A O 1
ATOM 1131 N N . ARG A 1 151 ? 9.624 0.449 -24.997 1.00 97.25 151 ARG A N 1
ATOM 1132 C CA . ARG A 1 151 ? 9.941 0.453 -23.560 1.00 97.25 151 ARG A CA 1
ATOM 1133 C C . ARG A 1 151 ? 9.712 1.843 -22.980 1.00 97.25 151 ARG A C 1
ATOM 1135 O O . ARG A 1 151 ? 9.794 2.828 -23.707 1.00 97.25 151 ARG A O 1
ATOM 1142 N N . TYR A 1 152 ? 9.375 1.917 -21.701 1.00 95.62 152 TYR A N 1
ATOM 1143 C CA . TYR A 1 152 ? 9.222 3.171 -20.970 1.00 95.62 152 TYR A CA 1
ATOM 1144 C C . TYR A 1 152 ? 9.551 2.965 -19.492 1.00 95.62 152 TYR A C 1
ATOM 1146 O O . TYR A 1 152 ? 9.435 1.858 -18.968 1.00 95.62 152 TYR A O 1
ATOM 1154 N N . THR A 1 153 ? 9.944 4.036 -18.813 1.00 95.44 153 THR A N 1
ATOM 1155 C CA . THR A 1 153 ? 10.293 3.978 -17.391 1.00 95.44 153 THR A CA 1
ATOM 1156 C C . THR A 1 153 ? 9.133 4.477 -16.538 1.00 95.44 153 THR A C 1
ATOM 1158 O O . THR A 1 153 ? 8.524 5.503 -16.841 1.00 95.44 153 THR A O 1
ATOM 1161 N N . ARG A 1 154 ? 8.828 3.760 -15.454 1.00 94.81 154 ARG A N 1
ATOM 1162 C CA . ARG A 1 154 ? 7.910 4.197 -14.395 1.00 94.81 154 ARG A CA 1
ATOM 1163 C C . ARG A 1 154 ? 8.698 4.429 -13.118 1.00 94.81 154 ARG A C 1
ATOM 1165 O O . ARG A 1 154 ? 9.365 3.512 -12.654 1.00 94.81 154 ARG A O 1
ATOM 1172 N N . GLN A 1 155 ? 8.563 5.614 -12.534 1.00 93.12 155 GLN A N 1
ATOM 1173 C CA . GLN A 1 155 ? 9.051 5.877 -11.186 1.00 93.12 155 GLN A CA 1
ATOM 1174 C C . GLN A 1 155 ? 7.957 5.561 -10.171 1.00 93.12 155 GLN A C 1
ATOM 1176 O O . GLN A 1 155 ? 6.833 6.059 -10.286 1.00 93.12 155 GLN A O 1
ATOM 1181 N N . LEU A 1 156 ? 8.286 4.728 -9.191 1.00 93.44 156 LEU A N 1
ATOM 1182 C CA . LEU A 1 156 ? 7.398 4.326 -8.112 1.00 93.44 156 LEU A CA 1
ATOM 1183 C C . LEU A 1 156 ? 8.077 4.544 -6.768 1.00 93.44 156 LEU A C 1
ATOM 1185 O O . LEU A 1 156 ? 9.279 4.335 -6.630 1.00 93.44 156 LEU A O 1
ATOM 1189 N N . ALA A 1 157 ? 7.285 4.907 -5.770 1.00 91.56 157 ALA A N 1
ATOM 1190 C CA . ALA A 1 157 ? 7.733 4.881 -4.390 1.00 91.56 157 ALA A CA 1
ATOM 1191 C C . ALA A 1 157 ? 7.548 3.493 -3.771 1.00 91.56 157 ALA A C 1
ATOM 1193 O O . ALA A 1 157 ? 6.595 2.768 -4.089 1.00 91.56 157 ALA A O 1
ATOM 1194 N N . ASP A 1 158 ? 8.433 3.170 -2.839 1.00 90.25 158 ASP A N 1
ATOM 1195 C CA . ASP A 1 158 ? 8.374 1.947 -2.054 1.00 90.25 158 ASP A CA 1
ATOM 1196 C C . ASP A 1 158 ? 8.783 2.192 -0.594 1.00 90.25 158 ASP A C 1
ATOM 1198 O O . ASP A 1 158 ? 8.984 3.337 -0.180 1.00 90.25 158 ASP A O 1
ATOM 1202 N N . LEU A 1 159 ? 8.829 1.125 0.201 1.00 85.19 159 LEU A N 1
ATOM 1203 C CA . LEU A 1 159 ? 9.281 1.166 1.585 1.00 85.19 159 LEU A CA 1
ATOM 1204 C C . LEU A 1 159 ? 10.717 1.675 1.673 1.00 85.19 159 LEU A C 1
ATOM 1206 O O . LEU A 1 159 ? 11.561 1.342 0.843 1.00 85.19 159 LEU A O 1
ATOM 1210 N N . SER A 1 160 ? 10.967 2.491 2.692 1.00 81.25 160 SER A N 1
ATOM 1211 C CA . SER A 1 160 ? 12.294 3.011 2.974 1.00 81.25 160 SER A CA 1
ATOM 1212 C C . SER A 1 160 ? 13.250 1.884 3.348 1.00 81.25 160 SER A C 1
ATOM 1214 O O . SER A 1 160 ? 12.866 0.891 3.965 1.00 81.25 160 SER A O 1
ATOM 1216 N N . LEU A 1 161 ? 14.512 2.056 2.971 1.00 74.38 161 LEU A N 1
ATOM 1217 C CA . LEU A 1 161 ? 15.587 1.129 3.289 1.00 74.38 161 LEU A CA 1
ATOM 1218 C C . LEU A 1 161 ? 16.602 1.868 4.148 1.00 74.38 161 LEU A C 1
ATOM 1220 O O . LEU A 1 161 ? 17.100 2.917 3.742 1.00 74.38 161 LEU A O 1
ATOM 1224 N N . SER A 1 162 ? 16.861 1.346 5.347 1.00 69.56 162 SER A N 1
ATOM 1225 C CA . SER A 1 162 ? 17.805 1.936 6.307 1.00 69.56 162 SER A CA 1
ATOM 1226 C C . SER A 1 162 ? 17.551 3.438 6.525 1.00 69.56 162 SER A C 1
ATOM 1228 O O . SER A 1 162 ? 18.450 4.265 6.425 1.00 69.56 162 SER A O 1
ATOM 1230 N N . GLY A 1 163 ? 16.286 3.816 6.736 1.00 71.19 163 GLY A N 1
ATOM 1231 C CA . GLY A 1 163 ? 15.903 5.211 6.977 1.00 71.19 163 GLY A CA 1
ATOM 1232 C C . GLY A 1 163 ? 16.011 6.134 5.759 1.00 71.19 163 GLY A C 1
ATOM 1233 O O . GLY A 1 163 ? 15.902 7.345 5.919 1.00 71.19 163 GLY A O 1
ATOM 1234 N N . ARG A 1 164 ? 16.198 5.599 4.546 1.00 76.62 164 ARG A N 1
ATOM 1235 C CA . ARG A 1 164 ? 16.294 6.379 3.304 1.00 76.62 164 ARG A CA 1
ATOM 1236 C C . ARG A 1 164 ? 15.100 6.122 2.388 1.00 76.62 164 ARG A C 1
ATOM 1238 O O . ARG A 1 164 ? 14.670 4.973 2.271 1.00 76.62 164 ARG A O 1
ATOM 1245 N N . PRO A 1 165 ? 14.565 7.152 1.705 1.00 84.25 165 PRO A N 1
ATOM 1246 C CA . PRO A 1 165 ? 13.538 6.949 0.688 1.00 84.25 165 PRO A CA 1
ATOM 1247 C C . PRO A 1 165 ? 14.031 5.994 -0.404 1.00 84.25 165 PRO A C 1
ATOM 1249 O O . PRO A 1 165 ? 15.177 6.103 -0.841 1.00 84.25 165 PRO A O 1
ATOM 1252 N N . VAL A 1 166 ? 13.166 5.091 -0.865 1.00 85.50 166 VAL A N 1
ATOM 1253 C CA . VAL A 1 166 ? 13.454 4.200 -1.996 1.00 85.50 166 VAL A CA 1
ATOM 1254 C C . VAL A 1 166 ? 12.586 4.591 -3.187 1.00 85.50 166 VAL A C 1
ATOM 1256 O O . VAL A 1 166 ? 11.356 4.650 -3.093 1.00 85.50 166 VAL A O 1
ATOM 1259 N N . HIS A 1 167 ? 13.240 4.823 -4.324 1.00 88.94 167 HIS A N 1
ATOM 1260 C CA . HIS A 1 167 ? 12.607 5.100 -5.610 1.00 88.94 167 HIS A CA 1
ATOM 1261 C C . HIS A 1 167 ? 12.889 3.952 -6.573 1.00 88.94 167 HIS A C 1
ATOM 1263 O O . HIS A 1 167 ? 14.031 3.720 -6.975 1.00 88.94 167 HIS A O 1
ATOM 1269 N N . LEU A 1 168 ? 11.841 3.246 -6.981 1.00 92.00 168 LEU A N 1
ATOM 1270 C CA . LEU A 1 168 ? 11.940 2.188 -7.975 1.00 92.00 168 LEU A CA 1
ATOM 1271 C C . LEU A 1 168 ? 11.752 2.764 -9.376 1.00 92.00 168 LEU A C 1
ATOM 1273 O O . LEU A 1 168 ? 10.749 3.421 -9.658 1.00 92.00 168 LEU A O 1
ATOM 1277 N N . LEU A 1 169 ? 12.686 2.470 -10.273 1.00 94.06 169 LEU A N 1
ATOM 1278 C CA . LEU A 1 169 ? 12.596 2.781 -11.694 1.00 94.06 169 LEU A CA 1
ATOM 1279 C C . LEU A 1 169 ? 12.337 1.501 -12.480 1.00 94.06 169 LEU A C 1
ATOM 1281 O O . LEU A 1 169 ? 13.258 0.758 -12.806 1.00 94.06 169 LEU A O 1
ATOM 1285 N N . ILE A 1 170 ? 11.074 1.250 -12.811 1.00 95.12 170 ILE A N 1
ATOM 1286 C CA . ILE A 1 170 ? 10.684 0.064 -13.570 1.00 95.12 170 ILE A CA 1
ATOM 1287 C C . ILE A 1 170 ? 10.788 0.350 -15.064 1.00 95.12 170 ILE A C 1
ATOM 1289 O O . ILE A 1 170 ? 10.043 1.178 -15.595 1.00 95.12 170 ILE A O 1
ATOM 1293 N N . ARG A 1 171 ? 11.658 -0.387 -15.756 1.00 95.69 171 ARG A N 1
ATOM 1294 C CA . ARG A 1 171 ? 11.738 -0.461 -17.221 1.00 95.69 171 ARG A CA 1
ATOM 1295 C C . ARG A 1 171 ? 10.611 -1.351 -17.749 1.00 95.69 171 ARG A C 1
ATOM 1297 O O . ARG A 1 171 ? 10.806 -2.531 -18.035 1.00 95.69 171 ARG A O 1
ATOM 1304 N N . ALA A 1 172 ? 9.416 -0.780 -17.844 1.00 95.06 172 ALA A N 1
ATOM 1305 C CA . ALA A 1 172 ? 8.225 -1.457 -18.338 1.00 95.06 172 ALA A CA 1
ATOM 1306 C C . ALA A 1 172 ? 8.175 -1.471 -19.873 1.00 95.06 172 ALA A C 1
ATOM 1308 O O . ALA A 1 172 ? 8.774 -0.640 -20.565 1.00 95.06 172 ALA A O 1
ATOM 1309 N N . ARG A 1 173 ? 7.424 -2.419 -20.425 1.00 96.88 173 ARG A N 1
ATOM 1310 C CA . ARG A 1 173 ? 7.262 -2.601 -21.871 1.00 96.88 173 ARG A CA 1
ATOM 1311 C C . ARG A 1 173 ? 5.849 -2.259 -22.327 1.00 96.88 173 ARG A C 1
ATOM 1313 O O . ARG A 1 173 ? 4.892 -2.265 -21.559 1.00 96.88 173 ARG A O 1
ATOM 1320 N N . ARG A 1 174 ? 5.711 -1.967 -23.615 1.00 97.69 174 ARG A N 1
ATOM 1321 C CA . ARG A 1 174 ? 4.451 -2.080 -24.352 1.00 97.69 174 ARG A CA 1
ATOM 1322 C C . ARG A 1 174 ? 4.595 -3.232 -25.333 1.00 97.69 174 ARG A C 1
ATOM 1324 O O . ARG A 1 174 ? 5.629 -3.332 -25.989 1.00 97.69 174 ARG A O 1
ATOM 1331 N N . PHE A 1 175 ? 3.581 -4.074 -25.429 1.00 98.06 175 PHE A N 1
ATOM 1332 C CA . PHE A 1 175 ? 3.544 -5.253 -26.287 1.00 98.06 175 PHE A CA 1
ATOM 1333 C C . PHE A 1 175 ? 2.557 -5.057 -27.432 1.00 98.06 175 PHE A C 1
ATOM 1335 O O . PHE A 1 175 ? 1.546 -4.375 -27.261 1.00 98.06 175 PHE A O 1
ATOM 1342 N N . HIS A 1 176 ? 2.831 -5.684 -28.572 1.00 97.75 176 HIS A N 1
ATOM 1343 C CA . HIS A 1 176 ? 1.829 -5.909 -29.608 1.00 97.75 176 HIS A CA 1
ATOM 1344 C C . HIS A 1 176 ? 0.899 -7.044 -29.182 1.00 97.75 176 HIS A C 1
ATOM 1346 O O . HIS A 1 176 ? 1.364 -8.073 -28.698 1.00 97.75 176 HIS A O 1
ATOM 1352 N N . CYS A 1 177 ? -0.406 -6.868 -29.351 1.00 96.62 177 CYS A N 1
ATOM 1353 C CA . CYS A 1 177 ? -1.357 -7.957 -29.184 1.00 96.62 177 CYS A CA 1
ATOM 1354 C C . CYS A 1 177 ? -1.446 -8.763 -30.480 1.00 96.62 177 CYS A C 1
ATOM 1356 O O . CYS A 1 177 ? -1.763 -8.196 -31.523 1.00 96.62 177 CYS A O 1
ATOM 1358 N N . ASP A 1 178 ? -1.220 -10.072 -30.391 1.00 92.56 178 ASP A N 1
ATOM 1359 C CA . ASP A 1 178 ? -1.348 -10.998 -31.523 1.00 92.56 178 ASP A CA 1
ATOM 1360 C C . ASP A 1 178 ? -2.783 -11.553 -31.672 1.00 92.56 178 ASP A C 1
ATOM 1362 O O . ASP A 1 178 ? -3.059 -12.384 -32.535 1.00 92.56 178 ASP A O 1
ATOM 1366 N N . GLY A 1 179 ? -3.726 -11.101 -30.835 1.00 94.06 179 GLY A N 1
ATOM 1367 C CA . GLY A 1 179 ? -5.132 -11.486 -30.928 1.00 94.06 179 GLY A CA 1
ATOM 1368 C C . GLY A 1 179 ? -5.783 -10.918 -32.190 1.00 94.06 179 GLY A C 1
ATOM 1369 O O . GLY A 1 179 ? -5.969 -9.708 -32.291 1.00 94.06 179 GLY A O 1
ATOM 1370 N N . VAL A 1 180 ? -6.185 -11.797 -33.112 1.00 91.94 180 VAL A N 1
ATOM 1371 C CA . VAL A 1 180 ? -6.726 -11.445 -34.442 1.00 91.94 180 VAL A CA 1
ATOM 1372 C C . VAL A 1 180 ? -7.911 -10.478 -34.362 1.00 91.94 180 VAL A C 1
ATOM 1374 O O . VAL A 1 180 ? -7.980 -9.511 -35.115 1.00 91.94 180 VAL A O 1
ATOM 1377 N N . LEU A 1 181 ? -8.824 -10.714 -33.417 1.00 93.88 181 LEU A N 1
ATOM 1378 C CA . LEU A 1 181 ? -10.027 -9.899 -33.213 1.00 93.88 181 LEU A CA 1
ATOM 1379 C C . LEU A 1 181 ? -9.873 -8.878 -32.076 1.00 93.88 181 LEU A C 1
ATOM 1381 O O . LEU A 1 181 ? -10.847 -8.248 -31.669 1.00 93.88 181 LEU A O 1
ATOM 1385 N N . CYS A 1 182 ? -8.669 -8.718 -31.516 1.00 95.06 182 CYS A N 1
ATOM 1386 C CA . CYS A 1 182 ? -8.466 -7.803 -30.404 1.00 95.06 182 CYS A CA 1
ATOM 1387 C C . CYS A 1 182 ? -8.380 -6.356 -30.919 1.00 95.06 182 CYS A C 1
ATOM 1389 O O . CYS A 1 182 ? -7.425 -6.019 -31.626 1.00 95.06 182 CYS A O 1
ATOM 1391 N N . PRO A 1 183 ? -9.285 -5.443 -30.509 1.00 94.19 183 PRO A N 1
ATOM 1392 C CA . PRO A 1 183 ? -9.171 -4.034 -30.893 1.00 94.19 183 PRO A CA 1
ATOM 1393 C C . PRO A 1 183 ? -7.918 -3.387 -30.283 1.00 94.19 183 PRO A C 1
ATOM 1395 O O . PRO A 1 183 ? -7.384 -2.397 -30.789 1.00 94.19 183 PRO A O 1
ATOM 1398 N N . ARG A 1 184 ? -7.410 -3.960 -29.186 1.00 91.38 184 ARG A N 1
ATOM 1399 C CA . ARG A 1 184 ? -6.239 -3.476 -28.464 1.00 91.38 184 ARG A CA 1
ATOM 1400 C C . ARG A 1 184 ? -4.961 -4.003 -29.117 1.00 91.38 184 ARG A C 1
ATOM 1402 O O . ARG A 1 184 ? -4.371 -4.960 -28.638 1.00 91.38 184 ARG A O 1
ATOM 1409 N N . ARG A 1 185 ? -4.514 -3.344 -30.191 1.00 94.12 185 ARG A N 1
ATOM 1410 C CA . ARG A 1 185 ? -3.289 -3.699 -30.945 1.00 94.12 185 ARG A CA 1
ATOM 1411 C C . ARG A 1 185 ? -1.993 -3.565 -30.142 1.00 94.12 185 ARG A C 1
ATOM 1413 O O . ARG A 1 185 ? -1.032 -4.278 -30.409 1.00 94.12 185 ARG A O 1
ATOM 1420 N N . ILE A 1 186 ? -1.955 -2.640 -29.182 1.00 96.75 186 ILE A N 1
ATOM 1421 C CA . ILE A 1 186 ? -0.812 -2.406 -28.292 1.00 96.75 186 ILE A CA 1
ATOM 1422 C C . ILE A 1 186 ? -1.324 -2.317 -26.855 1.00 96.75 186 ILE A C 1
ATOM 1424 O O . ILE A 1 186 ? -2.323 -1.647 -26.580 1.00 96.75 186 ILE A O 1
ATOM 1428 N N . PHE A 1 187 ? -0.630 -2.957 -25.919 1.00 96.50 187 PHE A N 1
ATOM 1429 C CA . PHE A 1 187 ? -0.951 -2.877 -24.497 1.00 96.50 187 PHE A CA 1
ATOM 1430 C C . PHE A 1 187 ? 0.297 -2.654 -23.645 1.00 96.50 187 PHE A C 1
ATOM 1432 O O . PHE A 1 187 ? 1.403 -3.036 -24.015 1.00 96.50 187 PHE A O 1
ATOM 1439 N N . ALA A 1 188 ? 0.121 -1.980 -22.508 1.00 95.75 188 ALA A N 1
ATOM 1440 C CA . ALA A 1 188 ? 1.182 -1.820 -21.523 1.00 95.75 188 ALA A CA 1
ATOM 1441 C C . ALA A 1 188 ? 1.360 -3.121 -20.741 1.00 95.75 188 ALA A C 1
ATOM 1443 O O . ALA A 1 188 ? 0.376 -3.792 -20.431 1.00 95.75 188 ALA A O 1
ATOM 1444 N N . GLU A 1 189 ? 2.606 -3.441 -20.418 1.00 95.31 189 GLU A N 1
ATOM 1445 C CA . GLU A 1 189 ? 2.970 -4.576 -19.586 1.00 95.31 189 GLU A CA 1
ATOM 1446 C C . GLU A 1 189 ? 2.184 -4.578 -18.275 1.00 95.31 189 GLU A C 1
ATOM 1448 O O . GLU A 1 189 ? 2.159 -3.586 -17.538 1.00 95.31 189 GLU A O 1
ATOM 1453 N N . HIS A 1 190 ? 1.529 -5.706 -18.016 1.00 91.00 190 HIS A N 1
ATOM 1454 C CA . HIS A 1 190 ? 0.772 -5.931 -16.800 1.00 91.00 190 HIS A CA 1
ATOM 1455 C C . HIS A 1 190 ? 1.619 -6.689 -15.782 1.00 91.00 190 HIS A C 1
ATOM 1457 O O . HIS A 1 190 ? 2.345 -7.618 -16.136 1.00 91.00 190 HIS A O 1
ATOM 1463 N N . PHE A 1 191 ? 1.481 -6.292 -14.525 1.00 91.19 191 PHE A N 1
ATOM 1464 C CA . PHE A 1 191 ? 2.083 -6.942 -13.370 1.00 91.19 191 PHE A CA 1
ATOM 1465 C C . PHE A 1 191 ? 0.960 -7.454 -12.479 1.00 91.19 191 PHE A C 1
ATOM 1467 O O . PHE A 1 191 ? -0.164 -6.959 -12.574 1.00 91.19 191 PHE A O 1
ATOM 1474 N N . ASP A 1 192 ? 1.264 -8.416 -11.613 1.00 89.62 192 ASP A N 1
ATOM 1475 C CA . ASP A 1 192 ? 0.322 -8.850 -10.587 1.00 89.62 192 ASP A CA 1
ATOM 1476 C C . ASP A 1 192 ? -0.190 -7.629 -9.804 1.00 89.62 192 ASP A C 1
ATOM 1478 O O . ASP A 1 192 ? 0.600 -6.797 -9.348 1.00 89.62 192 ASP A O 1
ATOM 1482 N N . THR A 1 193 ? -1.509 -7.491 -9.673 1.00 88.69 193 THR A N 1
ATOM 1483 C CA . THR A 1 193 ? -2.138 -6.366 -8.976 1.00 88.69 193 THR A CA 1
ATOM 1484 C C . THR A 1 193 ? -1.795 -6.316 -7.492 1.00 88.69 193 THR A C 1
ATOM 1486 O O . THR A 1 193 ? -1.772 -5.222 -6.923 1.00 88.69 193 THR A O 1
ATOM 1489 N N . GLU A 1 194 ? -1.484 -7.463 -6.884 1.00 86.94 194 GLU A N 1
ATOM 1490 C CA . GLU A 1 194 ? -1.001 -7.557 -5.504 1.00 86.94 194 GLU A CA 1
ATOM 1491 C C . GLU A 1 194 ? 0.443 -7.089 -5.349 1.00 86.94 194 GLU A C 1
ATOM 1493 O O . GLU A 1 194 ? 0.892 -6.829 -4.234 1.00 86.94 194 GLU A O 1
ATOM 1498 N N . VAL A 1 195 ? 1.174 -6.953 -6.457 1.00 89.50 195 VAL A N 1
ATOM 1499 C CA . VAL A 1 195 ? 2.522 -6.391 -6.486 1.00 89.50 195 VAL A CA 1
ATOM 1500 C C . VAL A 1 195 ? 2.455 -4.941 -6.953 1.00 89.50 195 VAL A C 1
ATOM 1502 O O . VAL A 1 195 ? 2.789 -4.028 -6.197 1.00 89.50 195 VAL A O 1
ATOM 1505 N N . LEU A 1 196 ? 1.985 -4.705 -8.179 1.00 92.38 196 LEU A N 1
ATOM 1506 C CA . LEU A 1 196 ? 1.933 -3.402 -8.830 1.00 92.38 196 LEU A CA 1
ATOM 1507 C C . LEU A 1 196 ? 0.665 -3.236 -9.673 1.00 92.38 196 LEU A C 1
ATOM 1509 O O . LEU A 1 196 ? 0.633 -3.544 -10.865 1.00 92.38 196 LEU A O 1
ATOM 1513 N N . ALA A 1 197 ? -0.353 -2.617 -9.080 1.00 90.81 197 ALA A N 1
ATOM 1514 C CA . ALA A 1 197 ? -1.567 -2.269 -9.804 1.00 90.81 197 ALA A CA 1
ATOM 1515 C C . ALA A 1 197 ? -1.305 -1.312 -10.998 1.00 90.81 197 ALA A C 1
ATOM 1517 O O . ALA A 1 197 ? -0.412 -0.445 -10.940 1.00 90.81 197 ALA A O 1
ATOM 1518 N N . PRO A 1 198 ? -2.124 -1.397 -12.068 1.00 90.62 198 PRO A N 1
ATOM 1519 C CA . PRO A 1 198 ? -2.090 -0.455 -13.182 1.00 90.62 198 PRO A CA 1
ATOM 1520 C C . PRO A 1 198 ? -2.152 0.994 -12.707 1.00 90.62 198 PRO A C 1
ATOM 1522 O O . PRO A 1 198 ? -2.905 1.324 -11.792 1.00 90.62 198 PRO A O 1
ATOM 1525 N N . TRP A 1 199 ? -1.349 1.860 -13.330 1.00 89.88 199 TRP A N 1
ATOM 1526 C CA . TRP A 1 199 ? -1.276 3.302 -13.036 1.00 89.88 199 TRP A CA 1
ATOM 1527 C C . TRP A 1 199 ? -0.835 3.674 -11.613 1.00 89.88 199 TRP A C 1
ATOM 1529 O O . TRP A 1 199 ? -0.670 4.859 -11.322 1.00 89.88 199 TRP A O 1
ATOM 1539 N N . SER A 1 200 ? -0.601 2.697 -10.729 1.00 91.44 200 SER A N 1
ATOM 1540 C CA . SER A 1 200 ? -0.107 2.977 -9.386 1.00 91.44 200 SER A CA 1
ATOM 1541 C C . SER A 1 200 ? 1.249 3.675 -9.456 1.00 91.44 200 SER A C 1
ATOM 1543 O O . SER A 1 200 ? 2.080 3.373 -10.316 1.00 91.44 200 SER A O 1
ATOM 1545 N N . ARG A 1 201 ? 1.465 4.611 -8.531 1.00 92.56 201 ARG A N 1
ATOM 1546 C CA . ARG A 1 201 ? 2.752 5.288 -8.304 1.00 92.56 201 ARG A CA 1
ATOM 1547 C C . ARG A 1 201 ? 3.491 4.739 -7.080 1.00 92.56 201 ARG A C 1
ATOM 1549 O O . ARG A 1 201 ? 4.504 5.294 -6.673 1.00 92.56 201 ARG A O 1
ATOM 1556 N N . ARG A 1 202 ? 2.960 3.675 -6.473 1.00 92.50 202 ARG A N 1
ATOM 1557 C CA . ARG A 1 202 ? 3.507 3.000 -5.293 1.00 92.50 202 ARG A CA 1
ATOM 1558 C C . ARG A 1 202 ? 3.402 1.490 -5.449 1.00 92.50 202 ARG A C 1
ATOM 1560 O O . ARG A 1 202 ? 2.441 1.008 -6.060 1.00 92.50 202 ARG A O 1
ATOM 1567 N N . MET A 1 203 ? 4.351 0.762 -4.871 1.00 91.56 203 MET A N 1
ATOM 1568 C CA . MET A 1 203 ? 4.212 -0.685 -4.721 1.00 91.56 203 MET A CA 1
ATOM 1569 C C . MET A 1 203 ? 3.045 -1.021 -3.788 1.00 91.56 203 MET A C 1
ATOM 1571 O O . MET A 1 203 ? 2.754 -0.281 -2.844 1.00 91.56 203 MET A O 1
ATOM 1575 N N . ALA A 1 204 ? 2.382 -2.150 -4.027 1.00 90.06 204 ALA A N 1
ATOM 1576 C CA . ALA A 1 204 ? 1.231 -2.572 -3.234 1.00 90.06 204 ALA A CA 1
ATOM 1577 C C . ALA A 1 204 ? 1.574 -2.786 -1.750 1.00 90.06 204 ALA A C 1
ATOM 1579 O O . ALA A 1 204 ? 0.755 -2.460 -0.892 1.00 90.06 204 ALA A O 1
ATOM 1580 N N . ARG A 1 205 ? 2.795 -3.245 -1.436 1.00 88.38 205 ARG A N 1
ATOM 1581 C CA . ARG A 1 205 ? 3.288 -3.358 -0.052 1.00 88.38 205 ARG A CA 1
ATOM 1582 C C . ARG A 1 205 ? 3.362 -2.017 0.675 1.00 88.38 205 ARG A C 1
ATOM 1584 O O . ARG A 1 205 ? 2.946 -1.923 1.824 1.00 88.38 205 ARG A O 1
ATOM 1591 N N . LEU A 1 206 ? 3.811 -0.959 -0.002 1.00 91.00 206 LEU A N 1
ATOM 1592 C CA . LEU A 1 206 ? 3.809 0.386 0.566 1.00 91.00 206 LEU A CA 1
ATOM 1593 C C . LEU A 1 206 ? 2.369 0.862 0.796 1.00 91.00 206 LEU A C 1
ATOM 1595 O O . LEU A 1 206 ? 2.058 1.392 1.858 1.00 91.00 206 LEU A O 1
ATOM 1599 N N . ASP A 1 207 ? 1.471 0.631 -0.167 1.00 90.81 207 ASP A N 1
ATOM 1600 C CA . ASP A 1 207 ? 0.044 0.943 -0.012 1.00 90.81 207 ASP A CA 1
ATOM 1601 C C . ASP A 1 207 ? -0.593 0.167 1.159 1.00 90.81 207 ASP A C 1
ATOM 1603 O O . ASP A 1 207 ? -1.429 0.720 1.871 1.00 90.81 207 ASP A O 1
ATOM 1607 N N . TYR A 1 208 ? -0.177 -1.085 1.389 1.00 87.94 208 TYR A N 1
ATOM 1608 C CA . TYR A 1 208 ? -0.601 -1.909 2.525 1.00 87.94 208 TYR A CA 1
ATOM 1609 C C . TYR A 1 208 ? -0.164 -1.291 3.856 1.00 87.94 208 TYR A C 1
ATOM 1611 O O . TYR A 1 208 ? -1.002 -1.047 4.722 1.00 87.94 208 TYR A O 1
ATOM 1619 N N . ILE A 1 209 ? 1.114 -0.938 3.996 1.00 86.62 209 ILE A N 1
ATOM 1620 C CA . ILE A 1 209 ? 1.622 -0.279 5.205 1.00 86.62 209 ILE A CA 1
ATOM 1621 C C . ILE A 1 209 ? 0.926 1.063 5.453 1.00 86.62 209 ILE A C 1
ATOM 1623 O O . ILE A 1 209 ? 0.489 1.333 6.570 1.00 86.62 209 ILE A O 1
ATOM 1627 N N . ILE A 1 210 ? 0.777 1.898 4.420 1.00 90.81 210 ILE A N 1
ATOM 1628 C CA . ILE A 1 210 ? 0.086 3.191 4.525 1.00 90.81 210 ILE A CA 1
ATOM 1629 C C . ILE A 1 210 ? -1.359 2.989 4.995 1.00 90.81 210 ILE A C 1
ATOM 1631 O O . ILE A 1 210 ? -1.834 3.744 5.842 1.00 90.81 210 ILE A O 1
ATOM 1635 N N . HIS A 1 211 ? -2.057 1.975 4.478 1.00 88.56 211 HIS A N 1
ATOM 1636 C CA . HIS A 1 211 ? -3.419 1.659 4.898 1.00 88.56 211 HIS A CA 1
ATOM 1637 C C . HIS A 1 211 ? -3.498 1.387 6.402 1.00 88.56 211 HIS A C 1
ATOM 1639 O O . HIS A 1 211 ? -4.253 2.050 7.113 1.00 88.56 211 HIS A O 1
ATOM 1645 N N . HIS A 1 212 ? -2.679 0.457 6.889 1.00 84.38 212 HIS A N 1
ATOM 1646 C CA . HIS A 1 212 ? -2.695 0.059 8.291 1.00 84.38 212 HIS A CA 1
ATOM 1647 C C . HIS A 1 212 ? -2.191 1.157 9.231 1.00 84.38 212 HIS A C 1
ATOM 1649 O O . HIS A 1 212 ? -2.749 1.353 10.309 1.00 84.38 212 HIS A O 1
ATOM 1655 N N . LEU A 1 213 ? -1.205 1.942 8.796 1.00 84.38 213 LEU A N 1
ATOM 1656 C CA . LEU A 1 213 ? -0.767 3.131 9.517 1.00 84.38 213 LEU A CA 1
ATOM 1657 C C . LEU A 1 213 ? -1.911 4.140 9.684 1.00 84.38 213 LEU A C 1
ATOM 1659 O O . LEU A 1 213 ? -2.100 4.706 10.760 1.00 84.38 213 LEU A O 1
ATOM 1663 N N . GLY A 1 214 ? -2.687 4.342 8.620 1.00 87.88 214 GLY A N 1
ATOM 1664 C CA . GLY A 1 214 ? -3.861 5.200 8.634 1.00 87.88 214 GLY A CA 1
ATOM 1665 C C . GLY A 1 214 ? -4.966 4.703 9.568 1.00 87.88 214 GLY A C 1
ATOM 1666 O O . GLY A 1 214 ? -5.582 5.524 10.244 1.00 87.88 214 GLY A O 1
ATOM 1667 N N . LEU A 1 215 ? -5.197 3.387 9.634 1.00 83.31 215 LEU A N 1
ATOM 1668 C CA . LEU A 1 215 ? -6.148 2.784 10.574 1.00 83.31 215 LEU A CA 1
ATOM 1669 C C . LEU A 1 215 ? -5.698 2.940 12.032 1.00 83.31 215 LEU A C 1
ATOM 1671 O O . LEU A 1 215 ? -6.516 3.281 12.878 1.00 83.31 215 LEU A O 1
ATOM 1675 N N . ALA A 1 216 ? -4.411 2.722 12.314 1.00 80.38 216 ALA A N 1
ATOM 1676 C CA . ALA A 1 216 ? -3.881 2.731 13.675 1.00 80.38 216 ALA A CA 1
ATOM 1677 C C . ALA A 1 216 ? -3.792 4.141 14.280 1.00 80.38 216 ALA A C 1
ATOM 1679 O O . ALA A 1 216 ? -4.166 4.347 15.429 1.00 80.38 216 ALA A O 1
ATOM 1680 N N . LEU 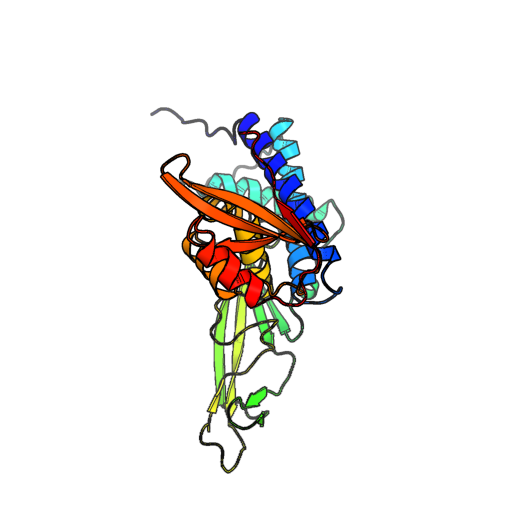A 1 217 ? -3.290 5.121 13.518 1.00 81.69 217 LEU A N 1
ATOM 1681 C CA . LEU A 1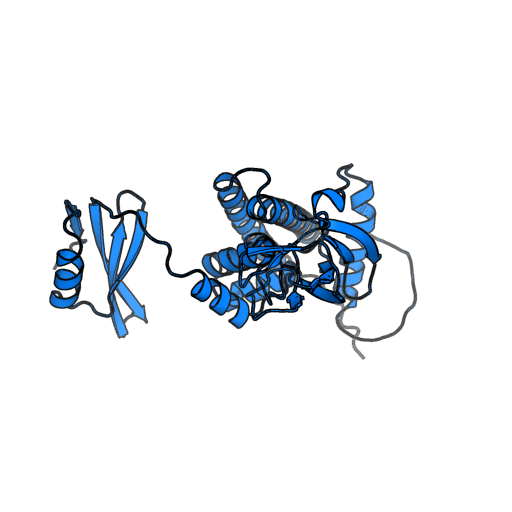 217 ? -2.988 6.460 14.047 1.00 81.69 217 LEU A CA 1
ATOM 1682 C C . LEU A 1 217 ? -3.977 7.545 13.586 1.00 81.69 217 LEU A C 1
ATOM 1684 O O . LEU A 1 217 ? -3.907 8.687 14.048 1.00 81.69 217 LEU A O 1
ATOM 1688 N N . GLY A 1 218 ? -4.871 7.235 12.643 1.00 81.25 218 GLY A N 1
ATOM 1689 C CA . GLY A 1 218 ? -5.731 8.226 11.994 1.00 81.25 218 GLY A CA 1
ATOM 1690 C C . GLY A 1 218 ? -4.952 9.198 11.095 1.00 81.25 218 GLY A C 1
ATOM 1691 O O . GLY A 1 218 ? -3.731 9.177 11.024 1.00 81.25 218 GLY A O 1
ATOM 1692 N N . GLY A 1 219 ? -5.648 10.089 10.384 1.00 84.12 219 GLY A N 1
ATOM 1693 C CA . GLY A 1 219 ? -5.075 10.871 9.272 1.00 84.12 219 GLY A CA 1
ATOM 1694 C C . GLY A 1 219 ? -3.776 11.650 9.568 1.00 84.12 219 GLY A C 1
ATOM 1695 O O . GLY A 1 219 ? -2.694 11.286 9.103 1.00 84.12 219 GLY A O 1
ATOM 1696 N N . ARG A 1 220 ? -3.860 12.772 10.298 1.00 86.69 220 ARG A N 1
ATOM 1697 C CA . ARG A 1 220 ? -2.711 13.682 10.501 1.00 86.69 220 ARG A CA 1
ATOM 1698 C C . ARG A 1 220 ? -1.580 13.071 11.345 1.00 86.69 220 ARG A C 1
ATOM 1700 O O . ARG A 1 220 ? -0.421 13.299 10.982 1.00 86.69 220 ARG A O 1
ATOM 1707 N N . PRO A 1 221 ? -1.856 12.325 12.434 1.00 84.62 221 PRO A N 1
ATOM 1708 C CA . PRO A 1 221 ? -0.806 11.639 13.181 1.00 84.62 221 PRO A CA 1
ATOM 1709 C C . PRO A 1 221 ? -0.086 10.594 12.321 1.00 84.62 221 PRO A C 1
ATOM 1711 O O . PRO A 1 221 ? 1.144 10.638 12.251 1.00 84.62 221 PRO A O 1
ATOM 1714 N N . ALA A 1 222 ? -0.820 9.774 11.554 1.00 84.94 222 ALA A N 1
ATOM 1715 C CA . ALA A 1 222 ? -0.221 8.842 10.596 1.00 84.94 222 ALA A CA 1
ATOM 1716 C C . ALA A 1 222 ? 0.664 9.554 9.571 1.00 84.94 222 ALA A C 1
ATOM 1718 O O . ALA A 1 222 ? 1.768 9.099 9.307 1.00 84.94 222 ALA A O 1
ATOM 1719 N N . ALA A 1 223 ? 0.244 10.700 9.025 1.00 87.75 223 ALA A N 1
ATOM 1720 C CA . ALA A 1 223 ? 1.046 11.438 8.043 1.00 87.75 223 ALA A CA 1
ATOM 1721 C C . ALA A 1 223 ? 2.359 11.977 8.637 1.00 87.75 223 ALA A C 1
ATOM 1723 O O . ALA A 1 223 ? 3.394 12.028 7.972 1.00 87.75 223 ALA A O 1
ATOM 1724 N N . ARG A 1 224 ? 2.337 12.412 9.902 1.00 85.06 224 ARG A N 1
ATOM 1725 C CA . ARG A 1 224 ? 3.548 12.851 10.608 1.00 85.06 224 ARG A CA 1
ATOM 1726 C C . ARG A 1 224 ? 4.483 11.675 10.869 1.00 85.06 224 ARG A C 1
ATOM 1728 O O . ARG A 1 224 ? 5.685 11.828 10.681 1.00 85.06 224 ARG A O 1
ATOM 1735 N N . PHE A 1 225 ? 3.932 10.535 11.269 1.00 81.44 225 PHE A N 1
ATOM 1736 C CA . PHE A 1 225 ? 4.702 9.327 11.525 1.00 81.44 225 PHE A CA 1
ATOM 1737 C C . PHE A 1 225 ? 5.287 8.733 10.235 1.00 81.44 225 PHE A C 1
ATOM 1739 O O . PHE A 1 225 ? 6.484 8.482 10.173 1.00 81.44 225 PHE A O 1
ATOM 1746 N N . ALA A 1 226 ? 4.499 8.651 9.159 1.00 85.56 226 ALA A N 1
ATOM 1747 C CA . ALA A 1 226 ? 4.941 8.219 7.831 1.00 85.56 226 ALA A CA 1
ATOM 1748 C C . ALA A 1 226 ? 6.162 9.008 7.340 1.00 85.56 226 ALA A C 1
ATOM 1750 O O . ALA A 1 226 ? 7.123 8.414 6.863 1.00 85.56 226 ALA A O 1
ATOM 1751 N N . ARG A 1 227 ? 6.162 10.338 7.518 1.00 86.38 227 ARG A N 1
ATOM 1752 C CA . ARG A 1 227 ? 7.310 11.187 7.161 1.00 86.38 227 ARG A CA 1
ATOM 1753 C C . ARG A 1 227 ? 8.579 10.831 7.931 1.00 86.38 227 ARG A C 1
ATOM 1755 O O . ARG A 1 227 ? 9.650 10.865 7.346 1.00 86.38 227 ARG A O 1
ATOM 1762 N N . ARG A 1 228 ? 8.466 10.479 9.215 1.00 81.69 228 ARG A N 1
ATOM 1763 C CA . ARG A 1 228 ? 9.613 10.053 10.039 1.00 81.69 228 ARG A CA 1
ATOM 1764 C C . ARG A 1 228 ? 10.167 8.699 9.593 1.00 81.69 228 ARG A C 1
ATOM 1766 O O . ARG A 1 228 ? 11.359 8.471 9.705 1.00 81.69 228 ARG A O 1
ATOM 1773 N N . LEU A 1 229 ? 9.311 7.854 9.023 1.00 79.88 229 LEU A N 1
ATOM 1774 C CA . LEU A 1 229 ? 9.684 6.587 8.394 1.00 79.88 229 LEU A CA 1
ATOM 1775 C C . LEU A 1 229 ? 10.129 6.738 6.928 1.00 79.88 229 LEU A C 1
ATOM 1777 O O . LEU A 1 229 ? 10.303 5.735 6.241 1.00 79.88 229 LEU A O 1
ATOM 1781 N N . MET A 1 230 ? 10.267 7.966 6.414 1.00 84.50 230 MET A N 1
ATOM 1782 C CA . MET A 1 230 ? 10.547 8.256 5.000 1.00 84.50 230 MET A CA 1
ATOM 1783 C C . MET A 1 230 ? 9.536 7.651 4.008 1.00 84.50 230 MET A C 1
ATOM 1785 O O . MET A 1 230 ? 9.856 7.411 2.844 1.00 84.50 230 MET A O 1
ATOM 1789 N N . LEU A 1 231 ? 8.294 7.424 4.445 1.00 85.62 231 LEU A N 1
ATOM 1790 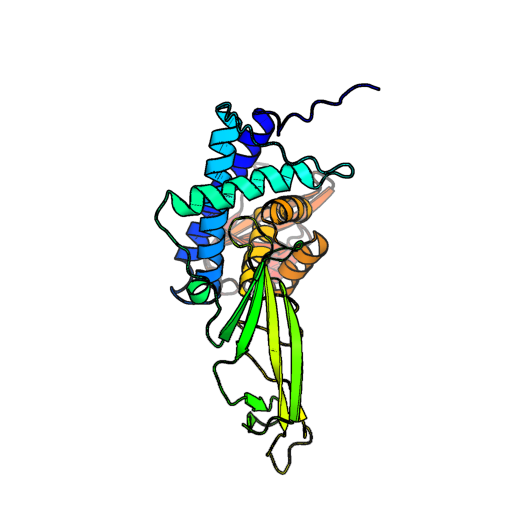C CA . LEU A 1 231 ? 7.211 6.928 3.599 1.00 85.62 231 LEU A CA 1
ATOM 1791 C C . LEU A 1 231 ? 6.472 8.110 2.940 1.00 85.62 231 LEU A C 1
ATOM 1793 O O . LEU A 1 231 ? 5.996 9.008 3.645 1.00 85.62 231 LEU A O 1
ATOM 1797 N N . PRO A 1 232 ? 6.300 8.126 1.604 1.00 85.25 232 PRO A N 1
ATOM 1798 C CA . PRO A 1 232 ? 5.686 9.250 0.897 1.00 85.25 232 PRO A CA 1
ATOM 1799 C C . PRO A 1 232 ? 4.152 9.204 0.978 1.00 85.25 232 PRO A C 1
ATOM 1801 O O . PRO A 1 232 ? 3.457 8.875 0.011 1.00 85.25 232 PRO A O 1
ATOM 1804 N N . ALA A 1 233 ? 3.608 9.547 2.149 1.00 90.12 233 ALA A N 1
ATOM 1805 C CA . ALA A 1 233 ? 2.172 9.577 2.413 1.00 90.12 233 ALA A CA 1
ATOM 1806 C C . ALA A 1 233 ? 1.732 10.887 3.088 1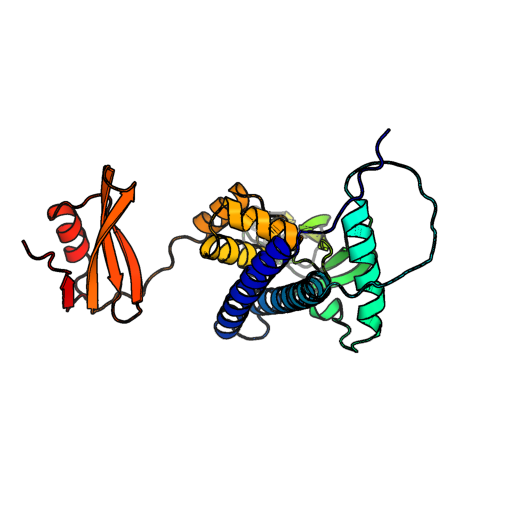.00 90.12 233 ALA A C 1
ATOM 1808 O O . ALA A 1 233 ? 2.136 11.210 4.204 1.00 90.12 233 ALA A O 1
ATOM 1809 N N . SER A 1 234 ? 0.849 11.634 2.418 1.00 90.56 234 SER A N 1
ATOM 1810 C CA . SER A 1 234 ? 0.144 12.777 3.012 1.00 90.56 234 SER A CA 1
ATOM 1811 C C . SER A 1 234 ? -1.103 12.334 3.782 1.00 90.56 234 SER A C 1
ATOM 1813 O O . SER A 1 234 ? -1.609 11.232 3.568 1.00 90.56 234 SER A O 1
ATOM 1815 N N . ASN A 1 235 ? -1.659 13.222 4.615 1.00 91.81 235 ASN A N 1
ATOM 1816 C CA . ASN A 1 235 ? -2.949 13.004 5.284 1.00 91.81 235 ASN A CA 1
ATOM 1817 C C . ASN A 1 235 ? -4.042 12.568 4.292 1.00 91.81 235 ASN A C 1
ATOM 1819 O O . ASN A 1 235 ? -4.723 11.572 4.509 1.00 91.81 235 ASN A O 1
ATOM 1823 N N . ASP A 1 236 ? -4.157 13.261 3.160 1.00 92.94 236 ASP A N 1
ATOM 1824 C CA . ASP A 1 236 ? -5.176 12.945 2.156 1.00 92.94 236 ASP A CA 1
ATOM 1825 C C . ASP A 1 236 ? -4.889 11.621 1.449 1.00 92.94 236 ASP A C 1
ATOM 1827 O O . ASP A 1 236 ? -5.810 10.908 1.056 1.00 92.94 236 ASP A O 1
ATOM 1831 N N . THR A 1 237 ? -3.610 11.265 1.299 1.00 91.50 237 THR A N 1
ATOM 1832 C CA . THR A 1 237 ? -3.215 9.956 0.769 1.00 91.50 237 THR A CA 1
ATOM 1833 C C . THR A 1 237 ? -3.638 8.843 1.717 1.00 91.50 237 THR A C 1
ATOM 1835 O O . THR A 1 237 ? -4.242 7.880 1.258 1.00 91.50 237 THR A O 1
ATOM 1838 N N . LEU A 1 238 ? -3.404 9.002 3.019 1.00 91.31 238 LEU A N 1
ATOM 1839 C CA . LEU A 1 238 ? -3.824 8.048 4.046 1.00 91.31 238 LEU A CA 1
ATOM 1840 C C . LEU A 1 238 ? -5.342 7.869 4.049 1.00 91.31 238 LEU A C 1
ATOM 1842 O O . LEU A 1 238 ? -5.826 6.753 3.884 1.00 91.31 238 LEU A O 1
ATOM 1846 N N . LEU A 1 239 ? -6.104 8.965 4.124 1.00 90.00 239 LEU A N 1
ATOM 1847 C CA . LEU A 1 239 ? -7.569 8.907 4.099 1.00 90.00 239 LEU A CA 1
ATOM 1848 C C . LEU A 1 239 ? -8.100 8.269 2.808 1.00 90.00 239 LEU A C 1
ATOM 1850 O O . LEU A 1 239 ? -9.056 7.494 2.847 1.00 90.00 239 LEU A O 1
ATOM 1854 N N . ARG A 1 240 ? -7.470 8.551 1.661 1.00 89.75 240 ARG A N 1
ATOM 1855 C CA . ARG A 1 240 ? -7.829 7.936 0.377 1.00 89.75 240 ARG A CA 1
ATOM 1856 C C . ARG A 1 240 ? -7.548 6.435 0.364 1.00 89.75 240 ARG A C 1
ATOM 1858 O O . ARG A 1 240 ? -8.386 5.683 -0.118 1.00 89.75 240 ARG A O 1
ATOM 1865 N N . VAL A 1 241 ? -6.399 5.999 0.879 1.00 89.00 241 VAL A N 1
ATOM 1866 C CA . VAL A 1 241 ? -6.022 4.578 0.936 1.00 89.00 241 VAL A CA 1
ATOM 1867 C C . VAL A 1 241 ? -6.930 3.804 1.896 1.00 89.00 241 VAL A C 1
ATOM 1869 O O . VAL A 1 241 ? -7.355 2.702 1.556 1.00 89.00 241 VAL A O 1
ATOM 1872 N N . ILE A 1 242 ? -7.292 4.387 3.045 1.00 88.38 242 ILE A N 1
ATOM 1873 C CA . ILE A 1 242 ? -8.285 3.810 3.967 1.00 88.38 242 ILE A CA 1
ATOM 1874 C C . ILE A 1 242 ? -9.621 3.615 3.245 1.00 88.38 242 ILE A C 1
ATOM 1876 O O . ILE A 1 242 ? -10.137 2.505 3.200 1.00 88.38 242 ILE A O 1
ATOM 1880 N N . ARG A 1 243 ? -10.151 4.669 2.609 1.00 87.00 243 ARG A N 1
ATOM 1881 C CA . ARG A 1 243 ? -11.445 4.613 1.905 1.00 87.00 243 ARG A CA 1
ATOM 1882 C C . ARG A 1 243 ? -11.444 3.643 0.723 1.00 87.00 243 ARG A C 1
ATOM 1884 O O . ARG A 1 243 ? -12.449 2.988 0.476 1.00 87.00 243 ARG A O 1
ATOM 1891 N N . ARG A 1 244 ? -10.331 3.551 -0.014 1.00 84.81 244 ARG A N 1
ATOM 1892 C CA . ARG A 1 244 ? -10.221 2.714 -1.220 1.00 84.81 244 ARG A CA 1
ATOM 1893 C C . ARG A 1 244 ? -10.297 1.220 -0.917 1.00 84.81 244 ARG A C 1
ATOM 1895 O O . ARG A 1 244 ? -10.816 0.485 -1.747 1.00 84.81 244 ARG A O 1
ATOM 1902 N N . ARG A 1 245 ? -9.780 0.768 0.229 1.00 75.88 245 ARG A N 1
ATOM 1903 C CA . ARG A 1 245 ? -9.829 -0.654 0.612 1.00 75.88 245 ARG A CA 1
ATOM 1904 C C . ARG A 1 245 ? -11.178 -1.085 1.198 1.00 75.88 245 ARG A C 1
ATOM 1906 O O . ARG A 1 245 ? -11.324 -2.238 1.578 1.00 75.88 245 ARG A O 1
ATOM 1913 N N . GLY A 1 246 ? -12.170 -0.192 1.181 1.00 64.88 246 GLY A N 1
ATOM 1914 C CA . GLY A 1 246 ? -13.526 -0.487 1.617 1.00 64.88 246 GLY A CA 1
ATOM 1915 C C . GLY A 1 246 ? -13.624 -0.721 3.121 1.00 64.88 246 GLY A C 1
ATOM 1916 O O . GLY A 1 246 ? -12.649 -0.622 3.866 1.00 64.88 246 GLY A O 1
ATOM 1917 N N . ARG A 1 247 ? -14.845 -1.002 3.574 1.00 61.88 247 ARG A N 1
ATOM 1918 C CA . ARG A 1 247 ? -15.062 -1.559 4.908 1.00 61.88 247 ARG A CA 1
ATOM 1919 C C . ARG A 1 247 ? -14.670 -3.037 4.856 1.00 61.88 247 ARG A C 1
ATOM 1921 O O . ARG A 1 247 ? -15.071 -3.694 3.894 1.00 61.88 247 ARG A O 1
ATOM 1928 N N . PRO A 1 248 ? -13.919 -3.562 5.838 1.00 62.00 248 PRO A N 1
ATOM 1929 C CA . PRO A 1 248 ? -13.705 -4.997 5.920 1.00 62.00 248 PRO A CA 1
ATOM 1930 C C . PRO A 1 248 ? -15.066 -5.698 5.923 1.00 62.00 248 PRO A C 1
ATOM 1932 O O . PRO A 1 248 ? -15.987 -5.289 6.632 1.00 62.00 248 PRO A O 1
ATOM 1935 N N . THR A 1 249 ? -15.208 -6.717 5.082 1.00 62.25 249 THR A N 1
ATOM 1936 C CA . THR A 1 249 ? -16.357 -7.615 5.141 1.00 62.25 249 THR A CA 1
ATOM 1937 C C . THR A 1 249 ? -16.266 -8.373 6.454 1.00 62.25 249 THR A C 1
ATOM 1939 O O . THR A 1 249 ? -15.275 -9.063 6.697 1.00 62.25 249 THR A O 1
ATOM 1942 N N . PHE A 1 250 ? -17.265 -8.222 7.315 1.00 68.00 250 PHE A N 1
ATOM 1943 C CA . PHE A 1 250 ? -17.346 -9.012 8.534 1.00 68.00 250 PHE A CA 1
ATOM 1944 C C . PHE A 1 250 ? -18.015 -10.349 8.216 1.00 68.00 250 PHE A C 1
ATOM 1946 O O . PHE A 1 250 ? -18.915 -10.424 7.377 1.00 68.00 250 PHE A O 1
ATOM 1953 N N . ILE A 1 251 ? -17.563 -11.410 8.882 1.00 77.44 251 ILE A N 1
ATOM 1954 C CA . ILE A 1 251 ? -18.309 -12.666 8.898 1.00 77.44 251 ILE A CA 1
ATOM 1955 C C . ILE A 1 251 ? -19.594 -12.383 9.682 1.00 77.44 251 ILE A C 1
ATOM 1957 O O . ILE A 1 251 ? -19.483 -11.858 10.792 1.00 77.44 251 ILE A O 1
ATOM 1961 N N . PRO A 1 252 ? -20.783 -12.686 9.134 1.00 81.75 252 PRO A N 1
ATOM 1962 C CA . PRO A 1 252 ? -22.047 -12.471 9.828 1.00 81.75 252 PRO A CA 1
ATOM 1963 C C . PRO A 1 252 ? -22.007 -13.035 11.266 1.00 81.75 252 PRO A C 1
ATOM 1965 O O . PRO A 1 252 ? -21.777 -14.236 11.426 1.00 81.75 252 PRO A O 1
ATOM 1968 N N . PRO A 1 253 ? -22.162 -12.198 12.308 1.00 88.06 253 PRO A N 1
ATOM 1969 C CA . PRO A 1 253 ? -22.033 -12.621 13.702 1.00 88.06 253 PRO A CA 1
ATOM 1970 C C . PRO A 1 253 ? -23.321 -13.274 14.199 1.00 88.06 253 PRO A C 1
ATOM 1972 O O . PRO A 1 253 ? -24.403 -12.975 13.688 1.00 88.06 253 PRO A O 1
ATOM 1975 N N . THR A 1 254 ? -23.215 -14.104 15.239 1.00 93.00 254 THR A N 1
ATOM 1976 C CA . THR A 1 254 ? -24.395 -14.661 15.923 1.00 93.00 254 THR A CA 1
ATOM 1977 C C . THR A 1 254 ? -24.729 -13.901 17.204 1.00 93.00 254 THR A C 1
ATOM 1979 O O . THR A 1 254 ? -25.903 -13.805 17.570 1.00 93.00 254 THR A O 1
ATOM 1982 N N . VAL A 1 255 ? -23.719 -13.304 17.849 1.00 93.56 255 VAL A N 1
ATOM 1983 C CA . VAL A 1 255 ? -23.869 -12.515 19.078 1.00 93.56 255 VAL A CA 1
ATOM 1984 C C . VAL A 1 255 ? -23.357 -11.093 18.868 1.00 93.56 255 VAL A C 1
ATOM 1986 O O . VAL A 1 255 ? -22.179 -10.878 18.571 1.00 93.56 255 VAL A O 1
ATOM 1989 N N . ILE A 1 256 ? -24.237 -10.109 19.053 1.00 94.38 256 ILE A N 1
ATOM 1990 C CA . ILE A 1 256 ? -23.900 -8.691 18.897 1.00 94.38 256 ILE A CA 1
ATOM 1991 C C . ILE A 1 256 ? -24.156 -7.881 20.165 1.00 94.38 256 ILE A C 1
ATOM 1993 O O . ILE A 1 256 ? -25.003 -8.228 20.985 1.00 94.38 256 ILE A O 1
ATOM 1997 N N . GLY A 1 257 ? -23.431 -6.777 20.295 1.00 93.31 257 GLY A N 1
ATOM 1998 C CA . GLY A 1 257 ? -23.637 -5.735 21.285 1.00 93.31 257 GLY A CA 1
ATOM 1999 C C . GLY A 1 257 ? -24.177 -4.483 20.609 1.00 93.31 257 GLY A C 1
ATOM 2000 O O . GLY A 1 257 ? -23.736 -4.138 19.512 1.00 93.31 257 GLY A O 1
ATOM 2001 N N . ILE A 1 258 ? -25.128 -3.814 21.253 1.00 92.94 258 ILE A N 1
ATOM 2002 C CA . ILE A 1 258 ? -25.673 -2.529 20.813 1.00 92.94 258 ILE A CA 1
ATOM 2003 C C . ILE A 1 258 ? -25.395 -1.482 21.887 1.00 92.94 258 ILE A C 1
ATOM 2005 O O . ILE A 1 258 ? -25.741 -1.689 23.051 1.00 92.94 258 ILE A O 1
ATOM 2009 N N . ASP A 1 259 ? -24.807 -0.363 21.471 1.00 90.81 259 ASP A N 1
ATOM 2010 C CA . ASP A 1 259 ? -24.431 0.751 22.342 1.00 90.81 259 ASP A CA 1
ATOM 2011 C C . ASP A 1 259 ? -24.657 2.108 21.648 1.00 90.81 259 ASP A C 1
ATOM 2013 O O . ASP A 1 259 ? -24.834 2.178 20.428 1.00 90.81 259 ASP A O 1
ATOM 2017 N N . ASP A 1 260 ? -24.637 3.196 22.412 1.00 88.69 260 ASP A N 1
ATOM 2018 C CA . ASP A 1 260 ? -24.722 4.558 21.898 1.00 88.69 260 ASP A CA 1
ATOM 2019 C C . ASP A 1 260 ? -23.335 5.091 21.509 1.00 88.69 260 ASP A C 1
ATOM 2021 O O . ASP A 1 260 ? -22.360 5.047 22.256 1.00 88.69 260 ASP A O 1
ATOM 2025 N N . TRP A 1 261 ? -23.247 5.678 20.319 1.00 88.44 261 TRP A N 1
ATOM 2026 C CA . TRP A 1 261 ? -22.041 6.315 19.807 1.00 88.44 261 TRP A CA 1
ATOM 2027 C C . TRP A 1 261 ? -22.210 7.819 19.684 1.00 88.44 261 TRP A C 1
ATOM 2029 O O . TRP A 1 261 ? -23.023 8.299 18.896 1.00 88.44 261 TRP A O 1
ATOM 2039 N N . ALA A 1 262 ? -21.362 8.587 20.360 1.00 86.94 262 ALA A N 1
ATOM 2040 C CA . ALA A 1 262 ? -21.290 10.029 20.162 1.00 86.94 262 ALA A CA 1
ATOM 2041 C C . ALA A 1 262 ? -20.285 10.384 19.049 1.00 86.94 262 ALA A C 1
ATOM 2043 O O . ALA A 1 262 ? -19.074 10.313 19.242 1.00 86.94 262 ALA A O 1
ATOM 2044 N N . TRP A 1 263 ? -20.771 10.857 17.895 1.00 80.56 263 TRP A N 1
ATOM 2045 C CA . TRP A 1 263 ? -19.928 11.409 16.820 1.00 80.56 263 TRP A CA 1
ATOM 2046 C C . TRP A 1 263 ? -19.169 12.658 17.269 1.00 80.56 263 TRP A C 1
ATOM 2048 O O . TRP A 1 263 ? -18.021 12.894 16.895 1.00 80.56 263 TRP A O 1
ATOM 2058 N N . ARG A 1 264 ? -19.857 13.472 18.065 1.00 82.44 264 ARG A N 1
ATOM 2059 C CA . ARG A 1 264 ? -19.315 14.587 18.826 1.00 82.44 264 ARG A CA 1
ATOM 2060 C C . ARG A 1 264 ? -20.065 14.599 20.144 1.00 82.44 264 ARG A C 1
ATOM 2062 O O . ARG A 1 264 ? -21.299 14.563 20.137 1.00 82.44 264 ARG A O 1
ATOM 2069 N N . ARG A 1 265 ? -19.305 14.618 21.239 1.00 75.75 265 ARG A N 1
ATOM 2070 C CA . ARG A 1 265 ? -19.837 14.608 22.603 1.00 75.75 265 ARG A CA 1
ATOM 2071 C C . ARG A 1 265 ? -20.941 15.663 22.741 1.00 75.75 265 ARG A C 1
ATOM 2073 O O . ARG A 1 265 ? -20.752 16.791 22.285 1.00 75.75 265 ARG A O 1
ATOM 2080 N N . ASP A 1 266 ? -22.081 15.244 23.283 1.00 73.38 266 ASP A N 1
ATOM 2081 C CA . ASP A 1 266 ? -23.272 16.060 23.554 1.00 73.38 266 ASP A CA 1
ATOM 2082 C C . ASP A 1 266 ? -23.930 16.725 22.329 1.00 73.38 266 ASP A C 1
ATOM 2084 O O . ASP A 1 266 ? -24.658 17.703 22.472 1.00 73.38 266 ASP A O 1
ATOM 2088 N N . GLN A 1 267 ? -23.694 16.227 21.108 1.00 79.00 267 GLN A N 1
ATOM 2089 C CA . GLN A 1 267 ? -24.307 16.808 19.902 1.00 79.00 267 GLN A CA 1
ATOM 2090 C C . GLN A 1 267 ? -25.018 15.791 19.026 1.00 79.00 267 GLN A C 1
ATOM 2092 O O . GLN A 1 267 ? -26.205 15.928 18.744 1.00 79.00 267 GLN A O 1
ATOM 2097 N N . ARG A 1 268 ? -24.288 14.785 18.546 1.00 86.62 268 ARG A N 1
ATOM 2098 C CA . ARG A 1 268 ? -24.813 13.853 17.551 1.00 86.62 268 ARG A CA 1
ATOM 2099 C C . ARG A 1 268 ? -24.504 12.436 17.974 1.00 86.62 268 ARG A C 1
ATOM 2101 O O . ARG A 1 268 ? -23.336 12.051 18.018 1.00 86.62 268 ARG A O 1
ATOM 2108 N N . TYR A 1 269 ? -25.566 11.687 18.229 1.00 87.31 269 TYR A N 1
ATOM 2109 C CA . TYR A 1 269 ? -25.510 10.294 18.635 1.00 87.31 269 TYR A CA 1
ATOM 2110 C C . TYR A 1 269 ? -25.967 9.393 17.490 1.00 87.31 269 TYR A C 1
ATOM 2112 O O . TYR A 1 269 ? -26.835 9.771 16.705 1.00 87.31 269 TYR A O 1
ATOM 2120 N N . GLY A 1 270 ? -25.344 8.231 17.389 1.00 90.50 270 GLY A N 1
ATOM 2121 C CA . GLY A 1 270 ? -25.747 7.117 16.546 1.00 90.50 270 GLY A CA 1
ATOM 2122 C C . GLY A 1 270 ? -25.734 5.829 17.360 1.00 90.50 270 GLY A C 1
ATOM 2123 O O . GLY A 1 270 ? -25.325 5.843 18.516 1.00 90.50 270 GLY A O 1
ATOM 2124 N N . THR A 1 271 ? -26.125 4.718 16.756 1.00 91.00 271 THR A N 1
ATOM 2125 C CA . THR A 1 271 ? -26.033 3.400 17.391 1.00 91.00 271 THR A CA 1
ATOM 2126 C C . THR A 1 271 ? -24.807 2.639 16.889 1.00 91.00 271 THR A C 1
ATOM 2128 O O . THR A 1 271 ? -24.640 2.428 15.686 1.00 91.00 271 THR A O 1
ATOM 2131 N N . LEU A 1 272 ? -23.941 2.223 17.810 1.00 92.00 272 LEU A N 1
ATOM 2132 C CA . LEU A 1 272 ? -22.827 1.314 17.568 1.00 92.00 272 LEU A CA 1
ATOM 2133 C C . LEU A 1 272 ? -23.314 -0.129 17.668 1.00 92.00 272 LEU A C 1
ATOM 2135 O O . LEU A 1 272 ? -23.950 -0.501 18.650 1.00 92.00 272 LEU A O 1
ATOM 2139 N N . ILE A 1 273 ? -22.963 -0.952 16.684 1.00 91.19 273 ILE A N 1
ATOM 2140 C CA . ILE A 1 273 ? -23.178 -2.397 16.746 1.00 91.19 273 ILE A CA 1
ATOM 2141 C C . ILE A 1 273 ? -21.826 -3.095 16.656 1.00 91.19 273 ILE A C 1
ATOM 2143 O O . ILE A 1 273 ? -21.055 -2.861 15.717 1.00 91.19 273 ILE A O 1
ATOM 2147 N N . CYS A 1 274 ? -21.537 -3.957 17.625 1.00 91.56 274 CYS A N 1
ATOM 2148 C CA . CYS A 1 274 ? -20.299 -4.721 17.714 1.00 91.56 274 CYS A CA 1
ATOM 2149 C C . CYS A 1 274 ? -20.559 -6.232 17.711 1.00 91.56 274 CYS A C 1
ATOM 2151 O O . CYS A 1 274 ? -21.556 -6.704 18.238 1.00 91.56 274 CYS A O 1
ATOM 2153 N N . ASP A 1 275 ? -19.660 -6.992 17.096 1.00 90.94 275 ASP A N 1
ATOM 2154 C CA . ASP A 1 275 ? -19.559 -8.442 17.226 1.00 90.94 275 ASP A CA 1
ATOM 2155 C C . ASP A 1 275 ? -18.917 -8.714 18.588 1.00 90.94 275 ASP A C 1
ATOM 2157 O O . ASP A 1 275 ? -17.772 -8.311 18.827 1.00 90.94 275 ASP A O 1
ATOM 2161 N N . LEU A 1 276 ? -19.652 -9.364 19.489 1.00 89.69 276 LEU A N 1
ATOM 2162 C CA . LEU A 1 276 ? -19.159 -9.662 20.835 1.00 89.69 276 LEU A CA 1
ATOM 2163 C C . LEU A 1 276 ? -18.245 -10.884 20.867 1.00 89.69 276 LEU A C 1
ATOM 2165 O O . LEU A 1 276 ? -17.379 -10.971 21.736 1.00 89.69 276 LEU A O 1
ATOM 2169 N N . GLU A 1 277 ? -18.398 -11.796 19.910 1.00 88.75 277 GLU A N 1
ATOM 2170 C CA . GLU A 1 277 ? -17.566 -12.991 19.786 1.00 88.75 277 GLU A CA 1
ATOM 2171 C C . GLU A 1 277 ? -16.152 -12.590 19.353 1.00 88.75 277 GLU A C 1
ATOM 2173 O O . GLU A 1 277 ? -15.155 -13.051 19.912 1.00 88.75 277 GLU A O 1
ATOM 2178 N N . ARG A 1 278 ? -16.059 -11.666 18.389 1.00 84.38 278 ARG A N 1
ATOM 2179 C CA . ARG A 1 278 ? -14.786 -11.184 17.826 1.00 84.38 278 ARG A CA 1
ATOM 2180 C C . ARG A 1 278 ? -14.295 -9.876 18.433 1.00 84.38 278 ARG A C 1
ATOM 2182 O O . ARG A 1 278 ? -13.172 -9.468 18.144 1.00 84.38 278 ARG A O 1
ATOM 2189 N N . ARG A 1 279 ? -15.105 -9.226 19.275 1.00 86.19 279 ARG A N 1
ATOM 2190 C CA . ARG A 1 279 ? -14.835 -7.909 19.883 1.00 86.19 279 ARG A CA 1
ATOM 2191 C C . ARG A 1 279 ? -14.516 -6.839 18.834 1.00 86.19 279 ARG A C 1
ATOM 2193 O O . ARG A 1 279 ? -13.548 -6.090 18.964 1.00 86.19 279 ARG A O 1
ATOM 2200 N N . GLN A 1 280 ? -15.313 -6.789 17.770 1.00 83.50 280 GLN A N 1
ATOM 2201 C CA . GLN A 1 280 ? -15.093 -5.903 16.624 1.00 83.50 280 GLN A CA 1
ATOM 2202 C C . GLN A 1 280 ? -16.327 -5.067 16.312 1.00 83.50 280 GL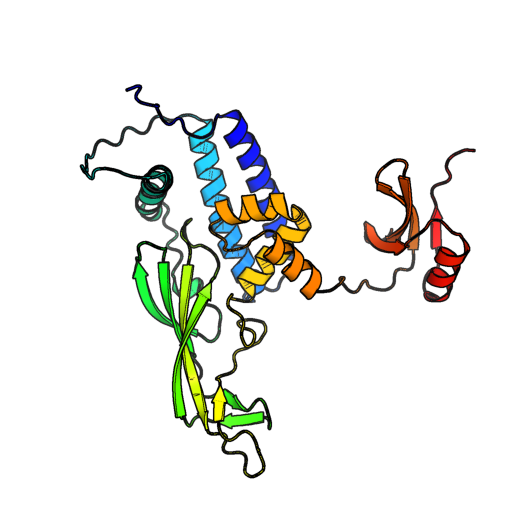N A C 1
ATOM 2204 O O . GLN A 1 280 ? -17.447 -5.558 16.350 1.00 83.50 280 GLN A O 1
ATOM 2209 N N . THR A 1 281 ? -16.137 -3.804 15.942 1.00 86.88 281 THR A N 1
ATOM 2210 C CA . THR A 1 281 ? -17.237 -2.966 15.454 1.00 86.88 281 THR A CA 1
ATOM 2211 C C . THR A 1 281 ? -17.694 -3.428 14.073 1.00 86.88 281 THR A C 1
ATOM 2213 O O . THR A 1 281 ? -16.887 -3.515 13.149 1.00 86.88 281 THR A O 1
ATOM 2216 N N . ILE A 1 282 ? -18.998 -3.653 13.923 1.00 87.38 282 ILE A N 1
ATOM 2217 C CA . ILE A 1 282 ? -19.627 -4.090 12.673 1.00 87.38 282 ILE A CA 1
ATOM 2218 C C . ILE A 1 282 ? -20.138 -2.880 11.897 1.00 87.38 282 ILE A C 1
ATOM 2220 O O . ILE A 1 282 ? -19.792 -2.657 10.735 1.00 87.38 282 ILE A O 1
ATOM 2224 N N . VAL A 1 283 ? -20.991 -2.088 12.546 1.00 88.31 283 VAL A N 1
ATOM 2225 C CA . VAL A 1 283 ? -21.662 -0.960 11.914 1.00 88.31 283 VAL A CA 1
ATOM 2226 C C . VAL A 1 283 ? -21.868 0.167 12.910 1.00 88.31 283 VAL A C 1
ATOM 2228 O O . VAL A 1 283 ? -21.999 -0.037 14.114 1.00 88.31 283 VAL A O 1
ATOM 2231 N N . LEU A 1 284 ? -21.889 1.374 12.361 1.00 89.88 284 LEU A N 1
ATOM 2232 C CA . LEU A 1 284 ? -22.294 2.577 13.055 1.00 89.88 284 LEU A CA 1
ATOM 2233 C C . LEU A 1 284 ? -23.495 3.153 12.307 1.00 89.88 284 LEU A C 1
ATOM 2235 O O . LEU A 1 284 ? -23.357 3.575 11.152 1.00 89.88 284 LEU A O 1
ATOM 2239 N N . LEU A 1 285 ? -24.661 3.099 12.941 1.00 91.25 285 LEU A N 1
ATOM 2240 C CA . LEU A 1 285 ? -25.912 3.619 12.407 1.00 91.25 285 LEU A CA 1
ATOM 2241 C C . LEU A 1 285 ? -25.949 5.153 12.543 1.00 91.25 285 LEU A C 1
ATOM 2243 O O . LEU A 1 285 ? -25.300 5.717 13.432 1.00 91.25 285 LEU A O 1
ATOM 2247 N N . PRO A 1 286 ? -26.639 5.856 11.627 1.00 89.00 286 PRO A N 1
ATOM 2248 C CA . PRO A 1 286 ? -26.567 7.315 11.533 1.00 89.00 286 PRO A CA 1
ATOM 2249 C C . PRO A 1 286 ? -27.213 8.059 12.710 1.00 89.00 286 PRO A C 1
ATOM 2251 O O . PRO A 1 286 ? -26.862 9.223 12.934 1.00 89.00 286 PRO A O 1
ATOM 2254 N N . ASP A 1 287 ? -28.115 7.396 13.430 1.00 87.94 287 ASP A N 1
ATOM 2255 C CA . ASP A 1 287 ? -28.946 7.921 14.510 1.00 87.94 287 ASP A CA 1
ATOM 2256 C C . ASP A 1 287 ? -29.166 6.854 15.601 1.00 87.94 287 ASP A C 1
ATOM 2258 O O . ASP A 1 287 ? -28.621 5.750 15.528 1.00 87.94 287 ASP A O 1
ATOM 2262 N N . ARG A 1 288 ? -29.912 7.243 16.638 1.00 87.38 288 ARG A N 1
ATOM 2263 C CA . ARG A 1 288 ? -30.299 6.421 17.796 1.00 87.38 288 ARG A CA 1
ATOM 2264 C C . ARG A 1 288 ? -31.754 5.949 17.716 1.00 87.38 288 ARG A C 1
ATOM 2266 O O . ARG A 1 288 ? -32.350 5.602 18.735 1.00 87.38 288 ARG A O 1
ATOM 2273 N N . GLU A 1 289 ? -32.372 6.032 16.539 1.00 88.56 289 GLU A N 1
ATOM 2274 C CA . GLU A 1 289 ? -33.785 5.714 16.390 1.00 88.56 289 GLU A CA 1
ATOM 2275 C C . GLU A 1 289 ? -33.992 4.193 16.399 1.00 88.56 289 GLU A C 1
ATOM 2277 O O . GLU A 1 289 ? -33.334 3.466 15.644 1.00 88.56 289 GLU A O 1
ATOM 2282 N N . PRO A 1 290 ? -34.942 3.679 17.205 1.00 88.06 290 PRO A N 1
ATOM 2283 C CA . PRO A 1 290 ? -35.241 2.251 17.234 1.00 88.06 290 PRO A CA 1
ATOM 2284 C C . PRO A 1 290 ? -35.584 1.682 15.851 1.00 88.06 290 PRO A C 1
ATOM 2286 O O . PRO A 1 290 ? -35.202 0.556 15.544 1.00 88.06 290 PRO A O 1
ATOM 2289 N N . ALA A 1 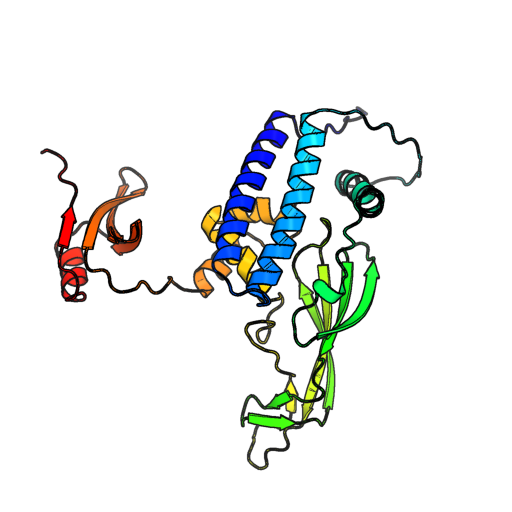291 ? -36.248 2.470 14.998 1.00 91.25 291 ALA A N 1
ATOM 2290 C CA . ALA A 1 291 ? -36.630 2.070 13.645 1.00 91.25 291 ALA A CA 1
ATOM 2291 C C . ALA A 1 291 ? -35.412 1.780 12.748 1.00 91.25 291 ALA A C 1
ATOM 2293 O O . ALA A 1 291 ? -35.401 0.786 12.014 1.00 91.25 291 ALA A O 1
ATOM 2294 N N . THR A 1 292 ? -34.361 2.598 12.841 1.00 91.25 292 THR A N 1
ATOM 2295 C CA . THR A 1 292 ? -33.112 2.415 12.090 1.00 91.25 292 THR A CA 1
ATOM 2296 C C . THR A 1 292 ? -32.402 1.133 12.521 1.00 91.25 292 THR A C 1
ATOM 2298 O O . THR A 1 292 ? -31.996 0.328 11.678 1.00 91.25 292 THR A O 1
ATOM 2301 N N . ALA A 1 293 ? -32.308 0.894 13.833 1.00 90.00 293 ALA A N 1
ATOM 2302 C CA . ALA A 1 293 ? -31.715 -0.326 14.378 1.00 90.00 293 ALA A CA 1
ATOM 2303 C C . ALA A 1 293 ? -32.530 -1.580 14.021 1.00 90.00 293 ALA A C 1
ATOM 2305 O O . ALA A 1 293 ? -31.960 -2.582 13.593 1.00 90.00 293 ALA A O 1
ATOM 2306 N N . GLN A 1 294 ? -33.860 -1.519 14.123 1.00 91.25 294 GLN A N 1
ATOM 2307 C CA . GLN A 1 294 ? -34.751 -2.623 13.762 1.00 91.25 294 GLN A CA 1
ATOM 2308 C C . GLN A 1 294 ? -34.645 -2.981 12.276 1.00 91.25 294 GLN A C 1
ATOM 2310 O O . GLN A 1 294 ? -34.574 -4.161 11.929 1.00 91.25 294 GLN A O 1
ATOM 2315 N N . THR A 1 295 ? -34.594 -1.975 11.401 1.00 93.50 295 THR A N 1
ATOM 2316 C CA . THR A 1 295 ? -34.416 -2.180 9.956 1.00 93.50 295 THR A CA 1
ATOM 2317 C C . THR A 1 295 ? -33.105 -2.907 9.672 1.00 93.50 295 THR A C 1
ATOM 2319 O O . THR A 1 295 ? -33.080 -3.864 8.899 1.00 93.50 295 THR A O 1
ATOM 2322 N N . TRP A 1 296 ? -32.019 -2.503 10.340 1.00 92.06 296 TRP A N 1
ATOM 2323 C CA . TRP A 1 296 ? -30.729 -3.170 10.197 1.00 92.06 296 TRP A CA 1
ATOM 2324 C C . TRP A 1 296 ? -30.763 -4.616 10.713 1.00 92.06 296 TRP A C 1
ATOM 2326 O O . TRP A 1 296 ? -30.317 -5.514 10.004 1.00 92.06 296 TRP A O 1
ATOM 2336 N N . LEU A 1 297 ? -31.339 -4.859 11.896 1.00 90.88 297 LEU A N 1
ATOM 2337 C CA . LEU A 1 297 ? -31.447 -6.199 12.491 1.00 90.88 297 LEU A CA 1
ATOM 2338 C C . LEU A 1 297 ? -32.292 -7.154 11.641 1.00 90.88 297 LEU A C 1
ATOM 2340 O O . LEU A 1 297 ? -31.937 -8.317 11.486 1.00 90.88 297 LEU A O 1
ATOM 2344 N N . THR A 1 298 ? -33.376 -6.660 11.040 1.00 92.62 298 THR A N 1
ATOM 2345 C CA . THR A 1 298 ? -34.256 -7.466 10.175 1.00 92.62 298 THR A CA 1
ATOM 2346 C C . THR A 1 298 ? -33.511 -7.998 8.947 1.00 92.62 298 THR A C 1
ATOM 2348 O O . THR A 1 298 ? -33.801 -9.088 8.463 1.00 92.62 298 THR A O 1
ATOM 2351 N N . ALA A 1 299 ? -32.505 -7.264 8.464 1.00 91.19 299 ALA A N 1
ATOM 2352 C CA . ALA A 1 299 ? -31.649 -7.703 7.367 1.00 91.19 299 ALA A CA 1
ATOM 2353 C C . ALA A 1 299 ? -30.584 -8.743 7.783 1.00 91.19 299 ALA A C 1
ATOM 2355 O O . ALA A 1 299 ? -29.796 -9.161 6.936 1.00 91.19 299 ALA A O 1
ATOM 2356 N N . GLN A 1 300 ? -30.517 -9.135 9.062 1.00 90.81 300 GLN A N 1
ATOM 2357 C CA . GLN A 1 300 ? -29.478 -9.999 9.637 1.00 90.81 300 GLN A CA 1
ATOM 2358 C C . GLN A 1 300 ? -30.096 -11.187 10.410 1.00 90.81 300 GLN A C 1
ATOM 2360 O O . GLN A 1 300 ? -29.951 -11.275 11.632 1.00 90.81 300 GLN A O 1
ATOM 2365 N N . PRO A 1 301 ? -30.782 -12.125 9.724 1.00 90.25 301 PRO A N 1
ATOM 2366 C CA . PRO A 1 301 ? -31.537 -13.208 10.368 1.00 90.25 301 PRO A CA 1
ATOM 2367 C C . PRO A 1 301 ? -30.672 -14.203 11.156 1.00 90.25 301 PRO A C 1
ATOM 2369 O O . PRO A 1 301 ? -31.187 -14.956 11.974 1.00 90.25 301 PRO A O 1
ATOM 2372 N N . GLN A 1 302 ? -29.362 -14.226 10.913 1.00 92.12 302 GLN A N 1
ATOM 2373 C CA . GLN A 1 302 ? -28.410 -15.090 11.610 1.00 92.12 302 GLN A CA 1
ATOM 2374 C C . GLN A 1 302 ? -28.086 -14.640 13.046 1.00 92.12 302 GLN A C 1
ATOM 2376 O O . GLN A 1 302 ? -27.459 -15.394 13.789 1.00 92.12 302 GLN A O 1
ATOM 2381 N N . ILE A 1 303 ? -28.456 -13.414 13.434 1.00 92.56 303 ILE A N 1
ATOM 2382 C CA . ILE A 1 303 ? -28.191 -12.891 14.777 1.00 92.56 303 ILE A CA 1
ATOM 2383 C C . ILE A 1 303 ? -29.149 -13.563 15.763 1.00 92.56 303 ILE A C 1
ATOM 2385 O O . ILE A 1 303 ? -30.363 -13.405 15.667 1.00 92.56 303 ILE A O 1
ATOM 2389 N N . ALA A 1 304 ? -28.594 -14.281 16.736 1.00 92.12 304 ALA A N 1
ATOM 2390 C CA . ALA A 1 304 ? -29.354 -15.005 17.750 1.00 92.12 304 ALA A CA 1
ATOM 2391 C C . ALA A 1 304 ? -29.412 -14.253 19.087 1.00 92.12 304 ALA A C 1
ATOM 2393 O O . ALA A 1 304 ? -30.406 -14.340 19.806 1.00 92.12 304 ALA A O 1
ATOM 2394 N N . ILE A 1 305 ? -28.347 -13.522 19.433 1.00 92.38 305 ILE A N 1
ATOM 2395 C CA . ILE A 1 305 ? -28.209 -12.864 20.735 1.00 92.38 305 ILE A CA 1
ATOM 2396 C C . ILE A 1 305 ? -27.847 -11.396 20.534 1.00 92.38 305 ILE A C 1
ATOM 2398 O O . ILE A 1 305 ? -26.886 -11.062 19.840 1.00 92.38 305 ILE A O 1
ATOM 2402 N N . VAL A 1 306 ? -28.599 -10.522 21.201 1.00 92.12 306 VAL A N 1
ATOM 2403 C CA . VAL A 1 306 ? -28.325 -9.087 21.275 1.00 92.12 306 VAL A CA 1
ATOM 2404 C C . VAL A 1 306 ? -28.096 -8.719 22.735 1.00 92.12 306 VAL A C 1
ATOM 2406 O O . VAL A 1 306 ? -29.027 -8.751 23.539 1.00 92.12 306 VAL A O 1
ATOM 2409 N N . ALA A 1 307 ? -26.864 -8.360 23.085 1.00 91.50 307 ALA A N 1
ATOM 2410 C CA . ALA A 1 307 ? -26.579 -7.698 24.347 1.00 91.50 307 ALA A CA 1
ATOM 2411 C C . ALA A 1 307 ? -26.746 -6.189 24.162 1.00 91.50 307 ALA A C 1
ATOM 2413 O O . ALA A 1 307 ? -26.303 -5.607 23.172 1.00 91.50 307 ALA A O 1
ATOM 2414 N N . ARG A 1 308 ? -27.382 -5.540 25.126 1.00 86.69 308 ARG A N 1
ATOM 2415 C CA . ARG A 1 308 ? -27.528 -4.089 25.155 1.00 86.69 308 ARG A CA 1
ATOM 2416 C C . ARG A 1 308 ? -27.194 -3.624 26.555 1.00 86.69 308 ARG A C 1
ATOM 2418 O O . ARG A 1 308 ? -27.724 -4.190 27.513 1.00 86.69 308 ARG A O 1
ATOM 2425 N N . ASP A 1 309 ? -26.351 -2.605 26.658 1.00 77.12 309 ASP A N 1
ATOM 2426 C CA . ASP A 1 309 ? -26.118 -1.977 27.948 1.00 77.12 309 ASP A CA 1
ATOM 2427 C C . ASP A 1 309 ? -27.393 -1.247 28.394 1.00 77.12 309 ASP A C 1
ATOM 2429 O O . ASP A 1 309 ? -28.003 -0.480 27.639 1.00 77.12 309 ASP A O 1
ATOM 2433 N N . ARG A 1 310 ? -27.850 -1.546 29.610 1.00 59.72 310 ARG A N 1
ATOM 2434 C CA . ARG A 1 310 ? -28.962 -0.832 30.231 1.00 59.72 310 ARG A CA 1
ATOM 2435 C C . ARG A 1 310 ? -28.345 0.244 31.106 1.00 59.72 310 ARG A C 1
ATOM 2437 O O . ARG A 1 310 ? -27.956 -0.032 32.237 1.00 59.72 310 ARG A O 1
ATOM 2444 N N . GLY A 1 311 ? -28.322 1.476 30.603 1.00 50.22 311 GLY A N 1
ATOM 2445 C CA . GLY A 1 311 ? -28.227 2.635 31.482 1.00 50.22 311 GLY A CA 1
ATOM 2446 C C . GLY A 1 311 ? -29.370 2.551 32.492 1.00 50.22 311 GLY A C 1
ATOM 2447 O O . GLY A 1 311 ? -30.532 2.556 32.092 1.00 50.22 311 GLY A O 1
ATOM 2448 N N . GLY A 1 312 ? -29.038 2.373 33.772 1.00 42.31 312 GLY A N 1
ATOM 2449 C CA . GLY A 1 312 ? -30.012 2.353 34.856 1.00 42.31 312 GLY A CA 1
ATOM 2450 C C . GLY A 1 312 ? -30.753 3.685 34.903 1.00 42.31 312 GLY A C 1
ATOM 2451 O O . GLY A 1 312 ? -30.178 4.695 35.303 1.00 42.31 312 GLY A O 1
ATOM 2452 N N . GLY A 1 313 ? -32.005 3.668 34.460 1.00 33.22 313 GLY A N 1
ATOM 2453 C CA . GLY A 1 313 ? -32.954 4.773 34.487 1.00 33.22 313 GLY A CA 1
ATOM 2454 C C . GLY A 1 313 ? -34.361 4.215 34.460 1.00 33.22 313 GLY A C 1
ATOM 2455 O O . GLY A 1 313 ? -34.609 3.337 33.603 1.00 33.22 313 GLY A O 1
#

Foldseek 3Di:
DDDPPDDPDDLVRLVVVLVVLVVVLVVLVVQLVVDDPQALQNLLSVQSNVLSVLSNVVSVCSNVVDDDDDDDDDDDDDDDDCVVVVVVLVVLVVCVVVPPDPPDVVSNDRPQKDWPDWDQDPQFIETEIEGPDLWAADPQPRAIFNAFPAWDWAWAWEFHHSLTTYIYIYGWTKHAGPPPPGPCRIGTGDDPCCAPNPPHRYGNSLLSSLQVLCVPQNQPRSQVVCVSRVRPAHSVNSVCSVPVVPDPDDDQAQAKEWDWDDPDPPPFIWIWIARPVVRGTDDTGRHPDPVSVVVVVVVRVNHNYYHYDDPDD

Organism: NCBI:txid1282440

Secondary structure (DSSP, 8-state):
------PPSPHHHHHHHHHHHHHHHHHHHHHHHTS-TTSHHHHHHHHHHHHHHHHHHHHHHHHTT---------------TTHHHHHHHHHHHHHTTTS-----TTTTSPTTEEEEEEEEETTEEEEEEEES-S-EE-TTT--EE--EEEEEEEEEEEEEETTEEEEEEEEEEEEE---TT-S-SEEEPP--HHHH-TT-SB-HHHHHHHHHHHHHH-HHHHHHHHHHTT----HHHHHHHHHHT-SPPPPPPSEEEEEEEEEETTTEEEEEEEETTTTEEEEE-SS--HHHHHHHHHT-TT--EEEE-----

Sequence (313 aa):
MAKRTQRGPHPGQAAEMQRQVREFRRSVCQWAAQVPIGTTAYLGCDVLNHALLLMDMQLTAAIDAVPYECQTALNIGSDSLLMELSVWLALVHVENNAMGQHLRVSELVPGGFIVDEVADAESGIRICLRASSARSCCPGCGTISTRVHSRYTRQLADLSLSGRPVHLLIRARRFHCDGVLCPRRIFAEHFDTEVLAPWSRRMARLDYIIHHLGLALGGRPAARFARRLMLPASNDTLLRVIRRRGRPTFIPPTVIGIDDWAWRRDQRYGTLICDLERRQTIVLLPDREPATAQTWLTAQPQIAIVARDRGGG

InterPro domains:
  IPR029261 Transposase IS204/IS1001/IS1096/IS1165, zinc-finger [PF14690] (136-178)
  IPR047951 Transposase ISL3 [PTHR33498] (117-309)